Protein AF-A0A960IFX6-F1 (afdb_monomer)

pLDDT: mean 89.07, std 8.57, range [50.78, 97.5]

Secondary structure (DSSP, 8-state):
--HHHHHHHHHHHHHTT-TT--EESGGGHHHHT--HHHHHHHHHHHHHTTSEEE-SSSSEEEE-HHHHHHHHHHHHHHHHHHHHHHHB--HHHHHHHHHHHHHHHHHHHTTTT---HHHHHHHHHHHHHHHHHHHSSS-BHHHHHHHHHHHHHHHTTSTT-HHHHHHHHHHHHHH-

Solvent-accessible surface area (backbone atoms only — not comparable to full-atom values): 9530 Å² total; per-residue (Å²): 134,61,66,47,58,54,49,49,49,51,50,36,60,74,33,70,70,37,56,81,38,75,40,62,57,71,79,41,28,80,79,64,76,43,55,67,69,56,52,48,55,29,48,53,50,32,35,76,70,50,28,27,42,76,83,50,93,70,67,35,34,21,43,31,71,62,28,47,54,50,48,51,50,53,52,50,50,52,50,50,53,53,53,47,57,71,40,33,56,50,74,66,54,49,52,51,52,52,65,33,50,48,59,52,50,51,32,53,76,72,54,73,57,73,61,52,77,66,56,45,51,52,41,51,54,31,52,50,53,38,52,55,32,70,73,40,98,72,23,46,24,54,62,40,11,50,31,36,42,53,39,40,66,62,50,65,78,53,82,82,57,77,50,52,62,49,34,50,54,48,16,53,63,37,67,108

Mean predicted aligned error: 10.21 Å

Structure (mmCIF, N/CA/C/O backbone):
data_AF-A0A960IFX6-F1
#
_entry.id   AF-A0A960IFX6-F1
#
loop_
_atom_site.group_PDB
_atom_site.id
_atom_site.type_symbol
_atom_site.label_atom_id
_atom_site.label_alt_id
_atom_site.label_comp_id
_atom_site.label_asym_id
_atom_site.label_entity_id
_atom_site.label_seq_id
_atom_site.pdbx_PDB_ins_code
_atom_site.Cartn_x
_atom_site.Cartn_y
_atom_site.Cartn_z
_atom_site.occupancy
_atom_site.B_iso_or_equiv
_atom_site.auth_seq_id
_atom_site.auth_comp_id
_atom_site.auth_asym_id
_atom_site.auth_atom_id
_atom_site.pdbx_PDB_model_num
ATOM 1 N N . MET A 1 1 ? 18.522 -5.142 -7.311 1.00 60.09 1 MET A N 1
ATOM 2 C CA . MET A 1 1 ? 17.865 -4.387 -8.397 1.00 60.09 1 MET A CA 1
ATOM 3 C C . MET A 1 1 ? 18.094 -5.148 -9.684 1.00 60.09 1 MET A C 1
ATOM 5 O O . MET A 1 1 ? 19.169 -5.719 -9.832 1.00 60.09 1 MET A O 1
ATOM 9 N N . ASP A 1 2 ? 17.079 -5.256 -10.534 1.00 90.31 2 ASP A N 1
ATOM 10 C CA . ASP A 1 2 ? 17.201 -5.945 -11.820 1.00 90.31 2 ASP A CA 1
ATOM 11 C C . ASP A 1 2 ? 17.452 -4.890 -12.896 1.00 90.31 2 ASP A C 1
ATOM 13 O O . ASP A 1 2 ? 16.505 -4.304 -13.422 1.00 90.31 2 ASP A O 1
ATOM 17 N N . LEU A 1 3 ? 18.733 -4.658 -13.205 1.00 94.00 3 LEU A N 1
ATOM 18 C CA . LEU A 1 3 ? 19.203 -3.617 -14.127 1.00 94.00 3 LEU A CA 1
ATOM 19 C C . LEU A 1 3 ? 18.439 -3.603 -15.460 1.00 94.00 3 LEU A C 1
ATOM 21 O O . LEU A 1 3 ? 18.204 -2.543 -16.028 1.00 94.00 3 LEU A O 1
ATOM 25 N N . ARG A 1 4 ? 18.019 -4.774 -15.952 1.00 95.75 4 ARG A N 1
ATOM 26 C CA . ARG A 1 4 ? 17.268 -4.915 -17.210 1.00 95.75 4 ARG A CA 1
ATOM 27 C C . ARG A 1 4 ? 15.907 -4.246 -17.122 1.00 95.75 4 ARG A C 1
ATOM 29 O O . ARG A 1 4 ? 1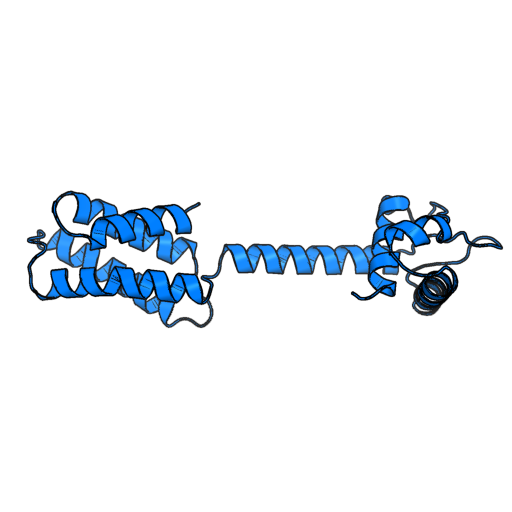5.484 -3.556 -18.042 1.00 95.75 4 ARG A O 1
ATOM 36 N N . MET A 1 5 ? 15.218 -4.477 -16.013 1.00 95.88 5 MET A N 1
ATOM 37 C CA . MET A 1 5 ? 13.884 -3.942 -15.773 1.00 95.88 5 MET A CA 1
ATOM 38 C C . MET A 1 5 ? 13.957 -2.464 -15.416 1.00 95.88 5 MET A C 1
ATOM 40 O O . MET A 1 5 ? 13.128 -1.691 -15.881 1.00 95.88 5 MET A O 1
ATOM 44 N N . ASP A 1 6 ? 14.991 -2.063 -14.679 1.00 94.81 6 ASP A N 1
ATOM 45 C CA . ASP A 1 6 ? 15.249 -0.656 -14.389 1.00 94.81 6 ASP A CA 1
ATOM 46 C C . ASP A 1 6 ? 15.524 0.122 -15.689 1.00 94.81 6 ASP A C 1
ATOM 48 O O . ASP A 1 6 ? 14.939 1.181 -15.909 1.00 94.81 6 ASP A O 1
ATOM 52 N N . LEU A 1 7 ? 16.326 -0.434 -16.604 1.00 95.38 7 LEU A N 1
ATOM 53 C CA . LEU A 1 7 ? 16.560 0.139 -17.932 1.00 95.38 7 LEU A CA 1
ATOM 54 C C . LEU A 1 7 ? 15.273 0.228 -18.766 1.00 95.38 7 LEU A C 1
ATOM 56 O O . LEU A 1 7 ? 15.033 1.259 -19.392 1.00 95.38 7 LEU A O 1
ATOM 60 N N . LEU A 1 8 ? 14.429 -0.810 -18.761 1.00 95.69 8 LEU A N 1
ATOM 61 C CA . LEU A 1 8 ? 13.149 -0.800 -19.478 1.00 95.69 8 LEU A CA 1
ATOM 62 C C . LEU A 1 8 ? 12.209 0.299 -18.956 1.00 95.69 8 LEU A C 1
ATOM 64 O O . LEU A 1 8 ? 11.580 0.996 -19.749 1.00 95.69 8 LEU A O 1
ATOM 68 N N . GLU A 1 9 ? 12.149 0.502 -17.638 1.00 95.38 9 GLU A N 1
ATOM 69 C CA . GLU A 1 9 ? 11.357 1.581 -17.038 1.00 95.38 9 GLU A CA 1
ATOM 70 C C . GLU A 1 9 ? 11.899 2.968 -17.419 1.00 95.38 9 GLU A C 1
ATOM 72 O O . GLU A 1 9 ? 11.119 3.858 -17.761 1.00 95.38 9 GLU A O 1
ATOM 77 N N . ARG A 1 10 ? 13.227 3.152 -17.446 1.00 94.44 10 ARG A N 1
ATOM 78 C CA . ARG A 1 10 ? 13.846 4.408 -17.912 1.00 94.44 10 ARG A CA 1
ATOM 79 C C . ARG A 1 10 ? 13.583 4.671 -19.388 1.00 94.44 10 ARG A C 1
ATOM 81 O O . ARG A 1 10 ? 13.314 5.812 -19.760 1.00 94.44 10 ARG A O 1
ATOM 88 N N . LEU A 1 11 ? 13.640 3.629 -20.214 1.00 94.25 11 LEU A N 1
ATOM 89 C CA . LEU A 1 11 ? 13.319 3.712 -21.633 1.00 94.25 11 LEU A CA 1
ATOM 90 C C . LEU A 1 11 ? 11.855 4.123 -21.836 1.00 94.25 11 LEU A C 1
ATOM 92 O O . LEU A 1 11 ? 11.589 5.040 -22.608 1.00 94.25 11 LEU A O 1
ATOM 96 N N . TYR A 1 12 ? 10.929 3.495 -21.106 1.00 95.94 12 TYR A N 1
ATOM 97 C CA . TYR A 1 12 ? 9.508 3.846 -21.115 1.00 95.94 12 TYR A CA 1
ATOM 98 C C . TYR A 1 12 ? 9.280 5.316 -20.742 1.00 95.94 12 TYR A C 1
ATOM 100 O O . TYR A 1 12 ? 8.573 6.027 -21.457 1.00 95.94 12 TYR A O 1
ATOM 108 N N . ASP A 1 13 ? 9.897 5.785 -19.654 1.00 94.88 13 ASP A N 1
ATOM 109 C CA . ASP A 1 13 ? 9.724 7.159 -19.172 1.00 94.88 13 ASP A CA 1
ATOM 110 C C . ASP A 1 13 ? 10.316 8.184 -20.153 1.00 94.88 13 ASP A C 1
ATOM 112 O O . ASP A 1 13 ? 9.667 9.181 -20.469 1.00 94.88 13 ASP A O 1
ATOM 116 N N . ALA A 1 14 ? 11.509 7.925 -20.697 1.00 94.12 14 ALA A N 1
ATOM 117 C CA . ALA A 1 14 ? 12.140 8.794 -21.691 1.00 94.12 14 ALA A CA 1
ATOM 118 C C . ALA A 1 14 ? 11.360 8.840 -23.015 1.00 94.12 14 ALA A C 1
ATOM 120 O O . ALA A 1 14 ? 11.294 9.887 -23.655 1.00 94.12 14 ALA A O 1
ATOM 121 N N . ALA A 1 15 ? 10.743 7.723 -23.405 1.00 93.38 15 ALA A N 1
ATOM 122 C CA . ALA A 1 15 ? 9.854 7.646 -24.557 1.00 93.38 15 ALA A CA 1
ATOM 123 C C . ALA A 1 15 ? 8.451 8.208 -24.268 1.00 93.38 15 ALA A C 1
ATOM 125 O O . ALA A 1 15 ? 7.671 8.384 -25.196 1.00 93.38 15 ALA A O 1
ATOM 126 N N . SER A 1 16 ? 8.095 8.467 -23.002 1.00 91.75 16 SER A N 1
ATOM 127 C CA . SER A 1 16 ? 6.716 8.772 -22.581 1.00 91.75 16 SER A CA 1
ATOM 128 C C . SER A 1 16 ? 5.693 7.742 -23.091 1.00 91.75 16 SER A C 1
ATOM 130 O O . SER A 1 16 ? 4.570 8.095 -23.447 1.00 91.75 16 SER A O 1
ATOM 132 N N . GLY A 1 17 ? 6.098 6.470 -23.177 1.00 87.19 17 GLY A N 1
ATOM 133 C CA . GLY A 1 17 ? 5.294 5.394 -23.769 1.00 87.19 17 GLY A CA 1
ATOM 134 C C . GLY A 1 17 ? 5.119 5.469 -25.295 1.00 87.19 17 GLY A C 1
ATOM 135 O O . GLY A 1 17 ? 4.380 4.666 -25.861 1.00 87.19 17 GLY A O 1
ATOM 136 N N . ASP A 1 18 ? 5.780 6.394 -25.995 1.00 91.12 18 ASP A N 1
ATOM 137 C CA . ASP A 1 18 ? 5.741 6.463 -27.455 1.00 91.12 18 ASP A CA 1
ATOM 138 C C . ASP A 1 18 ? 6.696 5.436 -28.083 1.00 91.12 18 ASP A C 1
ATOM 140 O O . ASP A 1 18 ? 7.917 5.593 -28.087 1.00 91.12 18 ASP A O 1
ATOM 144 N N . ARG A 1 19 ? 6.130 4.397 -28.703 1.00 90.81 19 ARG A N 1
ATOM 145 C CA . ARG A 1 19 ? 6.885 3.361 -29.431 1.00 90.81 19 ARG A CA 1
ATOM 146 C C . ARG A 1 19 ? 7.658 3.871 -30.652 1.00 90.81 19 ARG A C 1
ATOM 148 O O . ARG A 1 19 ? 8.375 3.103 -31.295 1.00 90.81 19 ARG A O 1
ATOM 155 N N . PHE A 1 20 ? 7.428 5.108 -31.084 1.00 91.12 20 PHE A N 1
ATOM 156 C CA . PHE A 1 20 ? 8.154 5.728 -32.190 1.00 91.12 20 PHE A CA 1
ATOM 157 C C . PHE A 1 20 ? 9.298 6.624 -31.720 1.00 91.12 20 PHE A C 1
ATOM 159 O O . PHE A 1 20 ? 10.150 6.971 -32.541 1.00 91.12 20 PHE A O 1
ATOM 166 N N . ALA A 1 21 ? 9.363 6.940 -30.425 1.00 93.00 21 ALA A N 1
ATOM 167 C CA . ALA A 1 21 ? 10.472 7.681 -29.856 1.00 93.00 21 ALA A CA 1
ATOM 168 C C . ALA A 1 21 ? 11.758 6.846 -29.916 1.00 93.00 21 ALA A C 1
ATOM 170 O O . ALA A 1 21 ? 11.796 5.688 -29.498 1.00 93.00 21 ALA A O 1
ATOM 171 N N . LEU A 1 22 ? 12.822 7.454 -30.441 1.00 92.81 22 LEU A N 1
ATOM 172 C CA . LEU A 1 22 ? 14.166 6.892 -30.409 1.00 92.81 22 LEU A CA 1
ATOM 173 C C . LEU A 1 22 ? 14.903 7.477 -29.210 1.00 92.81 22 LEU A C 1
ATOM 175 O O . LEU A 1 22 ? 15.067 8.693 -29.108 1.00 92.81 22 LEU A O 1
ATOM 179 N N . VAL A 1 23 ? 15.371 6.608 -28.325 1.00 93.19 23 VAL A N 1
ATOM 180 C CA . VAL A 1 23 ? 16.005 6.987 -27.065 1.00 93.19 23 VAL A CA 1
ATOM 181 C C . VAL A 1 23 ? 17.423 6.435 -27.033 1.00 93.19 23 VAL A C 1
ATOM 183 O O . VAL A 1 23 ? 17.636 5.252 -27.296 1.00 93.19 23 VAL A O 1
ATOM 186 N N . ASN A 1 24 ? 18.390 7.288 -26.690 1.00 92.31 24 ASN A N 1
ATOM 187 C CA . ASN A 1 24 ? 19.766 6.856 -26.469 1.00 92.31 24 ASN A CA 1
ATOM 188 C C . ASN A 1 24 ? 19.865 6.145 -25.113 1.00 92.31 24 ASN A C 1
ATOM 190 O O . ASN A 1 24 ? 19.604 6.779 -24.095 1.00 92.31 24 ASN A O 1
ATOM 194 N N . TRP A 1 25 ? 20.246 4.868 -25.059 1.00 81.88 25 TRP A N 1
ATOM 195 C CA . TRP A 1 25 ? 20.362 4.157 -23.777 1.00 81.88 25 TRP A CA 1
ATOM 196 C C . TRP A 1 25 ? 21.621 4.519 -22.984 1.00 81.88 25 TRP A C 1
ATOM 198 O O . TRP A 1 25 ? 21.609 4.399 -21.760 1.00 81.88 25 TRP A O 1
ATOM 208 N N . GLN A 1 26 ? 22.682 5.008 -23.635 1.00 84.31 26 GLN A N 1
ATOM 209 C CA . GLN A 1 26 ? 23.933 5.391 -22.957 1.00 84.31 26 GLN A CA 1
ATOM 210 C C . GLN A 1 26 ? 23.720 6.544 -21.972 1.00 84.31 26 GLN A C 1
ATOM 212 O O . GLN A 1 26 ? 24.410 6.651 -20.964 1.00 84.31 26 GLN A O 1
ATOM 217 N N . GLN A 1 27 ? 22.693 7.372 -22.191 1.00 87.00 27 GLN A N 1
ATOM 218 C CA . GLN A 1 27 ? 22.333 8.442 -21.254 1.00 87.00 27 GLN A CA 1
ATOM 219 C C . GLN A 1 27 ? 21.851 7.916 -19.884 1.00 87.00 27 GLN A C 1
ATOM 221 O O . GLN A 1 27 ? 21.644 8.696 -18.953 1.00 87.00 27 GLN A O 1
ATOM 226 N N . PHE A 1 28 ? 21.618 6.605 -19.751 1.00 87.44 28 PHE A N 1
ATOM 227 C CA . PHE A 1 28 ? 21.163 5.982 -18.512 1.00 87.44 28 PHE A CA 1
ATOM 228 C C . PHE A 1 28 ? 22.294 5.402 -17.655 1.00 87.44 28 PHE A C 1
ATOM 230 O O . PHE A 1 28 ? 22.011 5.011 -16.527 1.00 87.44 28 PHE A O 1
ATOM 237 N N . GLU A 1 29 ? 23.547 5.388 -18.120 1.00 85.94 29 GLU A N 1
ATOM 238 C CA . GLU A 1 29 ? 24.699 4.839 -17.377 1.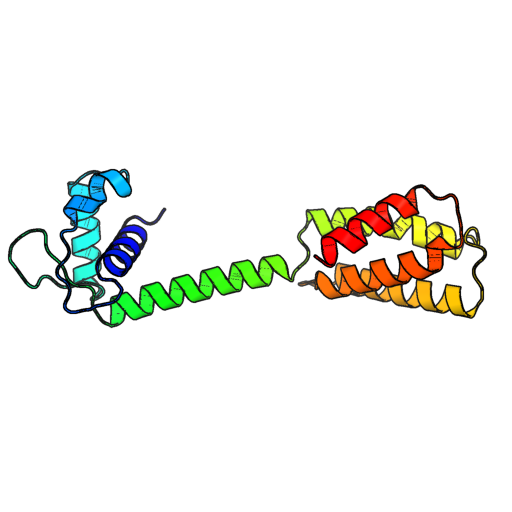00 85.94 29 GLU A CA 1
ATOM 239 C C . GLU A 1 29 ? 24.849 5.475 -15.984 1.00 85.94 29 GLU A C 1
ATOM 241 O O . GLU A 1 29 ? 24.814 4.781 -14.965 1.00 85.94 29 GLU A O 1
ATOM 246 N N . GLU A 1 30 ? 24.898 6.810 -15.926 1.00 81.00 30 GLU A N 1
ATOM 247 C CA . GLU A 1 30 ? 25.010 7.559 -14.666 1.00 81.00 30 GLU A CA 1
ATOM 248 C C . GLU A 1 30 ? 23.784 7.360 -13.761 1.00 81.00 30 GLU A C 1
ATOM 250 O O . GLU A 1 30 ? 23.908 7.246 -12.543 1.00 81.00 30 GLU A O 1
ATOM 255 N N . ASN A 1 31 ? 22.591 7.263 -14.356 1.00 83.50 31 ASN A N 1
ATOM 256 C CA . ASN A 1 31 ? 21.324 7.146 -13.630 1.00 83.50 31 ASN A CA 1
ATOM 257 C C . ASN A 1 31 ? 21.055 5.738 -13.082 1.00 83.50 31 ASN A C 1
ATOM 259 O O . ASN A 1 31 ? 20.279 5.584 -12.137 1.00 83.50 31 ASN A O 1
ATOM 263 N N . LEU A 1 32 ? 21.647 4.715 -13.696 1.00 90.00 32 LEU A N 1
ATOM 264 C CA . LEU A 1 32 ? 21.520 3.319 -13.286 1.00 90.00 32 LEU A CA 1
ATOM 265 C C . LEU A 1 32 ? 22.673 2.877 -12.376 1.00 90.00 32 LEU A C 1
ATOM 267 O O . LEU A 1 32 ? 22.598 1.792 -11.804 1.00 90.00 32 LEU A O 1
ATOM 271 N N . GLY A 1 33 ? 23.715 3.704 -12.220 1.00 91.19 33 GLY A N 1
ATOM 272 C CA . GLY A 1 33 ? 24.903 3.356 -11.438 1.00 91.19 33 GLY A CA 1
ATOM 273 C C . GLY A 1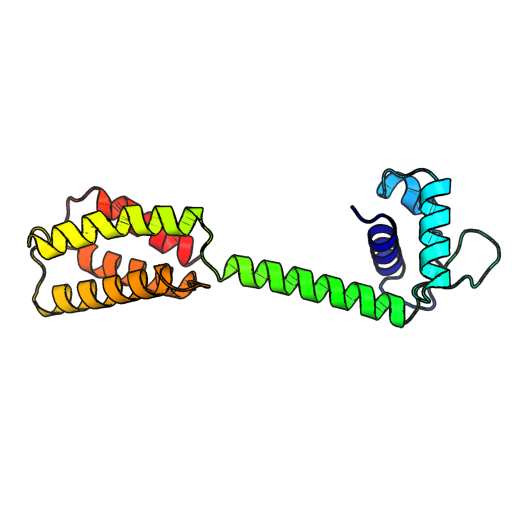 33 ? 25.619 2.120 -11.988 1.00 91.19 33 GLY A C 1
ATOM 274 O O . GLY A 1 33 ? 26.190 1.353 -11.214 1.00 91.19 33 GLY A O 1
ATOM 275 N N . ALA A 1 34 ? 25.541 1.909 -13.303 1.00 90.50 34 ALA A N 1
ATOM 276 C CA . ALA A 1 34 ? 26.042 0.732 -14.002 1.00 90.50 34 ALA A CA 1
ATOM 277 C C . ALA A 1 34 ? 27.033 1.146 -15.095 1.00 90.50 34 ALA A C 1
ATOM 279 O O . ALA A 1 34 ? 26.951 2.245 -15.645 1.00 90.50 34 ALA A O 1
ATOM 280 N N . SER A 1 35 ? 27.976 0.266 -15.419 1.00 91.56 35 SER A N 1
ATOM 281 C CA . SER A 1 35 ? 28.924 0.503 -16.509 1.00 91.56 35 SER A CA 1
ATOM 282 C C . SER A 1 35 ? 28.244 0.433 -17.881 1.00 91.56 35 SER A C 1
ATOM 284 O O . SER A 1 35 ? 27.255 -0.279 -18.055 1.00 91.56 35 SER A O 1
ATOM 286 N N . ALA A 1 36 ? 28.822 1.103 -18.883 1.00 89.25 36 ALA A N 1
ATOM 287 C CA . ALA A 1 36 ? 28.348 1.059 -20.271 1.00 89.25 36 ALA A CA 1
ATOM 288 C C . ALA A 1 36 ? 28.110 -0.374 -20.781 1.00 89.25 36 ALA A C 1
ATOM 290 O O . ALA A 1 36 ? 27.082 -0.656 -21.386 1.00 89.25 36 ALA A O 1
ATOM 291 N N . VAL A 1 37 ? 29.021 -1.299 -20.458 1.00 91.75 37 VAL A N 1
ATOM 292 C CA . VAL A 1 37 ? 28.935 -2.716 -20.850 1.00 91.75 37 VAL A CA 1
ATOM 293 C C . VAL A 1 37 ? 27.747 -3.423 -20.186 1.00 91.75 37 VAL A C 1
ATOM 295 O O . VAL A 1 37 ? 27.087 -4.256 -20.802 1.00 91.75 37 VAL A O 1
ATOM 298 N N . GLU A 1 38 ? 27.443 -3.113 -18.925 1.00 93.94 38 GLU A N 1
ATOM 299 C CA . GLU A 1 38 ? 26.287 -3.694 -18.230 1.00 93.94 38 GLU A CA 1
ATOM 300 C C . GLU A 1 38 ? 24.964 -3.171 -18.793 1.00 93.94 38 GLU A C 1
ATOM 302 O O . GLU A 1 38 ? 24.018 -3.949 -18.946 1.00 93.94 38 GLU A O 1
ATOM 307 N N . VAL A 1 39 ? 24.899 -1.878 -19.128 1.00 93.00 39 VAL A N 1
ATOM 308 C CA . VAL A 1 39 ? 23.719 -1.276 -19.763 1.00 93.00 39 VAL A CA 1
ATOM 309 C C . VAL A 1 39 ? 23.536 -1.813 -21.184 1.00 93.00 39 VAL A C 1
ATOM 311 O O . VAL A 1 39 ? 22.413 -2.149 -21.554 1.00 93.00 39 VAL A O 1
ATOM 314 N N . GLU A 1 40 ? 24.619 -1.989 -21.944 1.00 91.81 40 GLU A N 1
ATOM 315 C CA . GLU A 1 40 ? 24.602 -2.614 -23.273 1.00 91.81 40 GLU A CA 1
ATOM 316 C C . GLU A 1 40 ? 24.036 -4.038 -23.207 1.00 91.81 40 GLU A C 1
ATOM 318 O O . GLU A 1 40 ? 23.054 -4.348 -23.879 1.00 91.81 40 GLU A O 1
ATOM 323 N N . HIS A 1 41 ? 24.561 -4.884 -22.313 1.00 94.81 41 HIS A N 1
ATOM 324 C CA . HIS A 1 41 ? 24.041 -6.240 -22.113 1.00 94.81 41 HIS A CA 1
ATOM 325 C C . HIS A 1 41 ? 22.573 -6.260 -21.664 1.00 94.81 41 HIS A C 1
ATOM 327 O O . HIS A 1 41 ? 21.814 -7.162 -22.033 1.00 94.81 41 HIS A O 1
ATOM 333 N N . ALA A 1 42 ? 22.159 -5.300 -20.833 1.00 95.12 42 ALA A N 1
ATOM 334 C CA . ALA A 1 42 ? 20.766 -5.164 -20.432 1.00 95.12 42 ALA A CA 1
ATOM 335 C C . ALA A 1 42 ? 19.881 -4.789 -21.627 1.00 95.12 42 ALA A C 1
ATOM 337 O O . ALA A 1 42 ? 18.798 -5.356 -21.782 1.00 95.12 42 ALA A O 1
ATOM 338 N N . ALA A 1 43 ? 20.346 -3.893 -22.494 1.00 93.12 43 ALA A N 1
ATOM 339 C CA . ALA A 1 43 ? 19.610 -3.469 -23.671 1.00 93.12 43 ALA A CA 1
ATOM 340 C C . ALA A 1 43 ? 19.501 -4.583 -24.723 1.00 93.12 43 ALA A C 1
ATOM 342 O O . ALA A 1 43 ? 18.404 -4.844 -25.220 1.00 93.12 43 ALA A O 1
ATOM 343 N N . ASP A 1 44 ? 20.586 -5.316 -24.976 1.00 94.06 44 ASP A N 1
ATOM 344 C CA . ASP A 1 44 ? 20.580 -6.509 -25.828 1.00 94.06 44 ASP A CA 1
ATOM 345 C C . ASP A 1 44 ? 19.566 -7.541 -25.336 1.00 94.06 44 ASP A C 1
ATOM 347 O O . ASP A 1 44 ? 18.812 -8.120 -26.121 1.00 94.06 44 ASP A O 1
ATOM 351 N N . TRP A 1 45 ? 19.499 -7.751 -24.020 1.00 96.38 45 TRP A N 1
ATOM 352 C CA . TRP A 1 45 ? 18.513 -8.645 -23.425 1.00 96.38 45 TRP A CA 1
ATOM 353 C C . TRP A 1 45 ? 17.077 -8.162 -23.675 1.00 96.38 45 TRP A C 1
ATOM 355 O O . TRP A 1 45 ? 16.216 -8.975 -24.016 1.00 96.38 45 TRP A O 1
ATOM 365 N N . LEU A 1 46 ? 16.806 -6.858 -23.541 1.00 96.12 46 LEU A N 1
ATOM 366 C CA . LEU A 1 46 ? 15.482 -6.283 -23.814 1.00 96.12 46 LEU A CA 1
ATOM 367 C C . LEU A 1 46 ? 15.080 -6.460 -25.280 1.00 96.12 46 LEU A C 1
ATOM 369 O O . LEU A 1 46 ? 13.925 -6.791 -25.553 1.00 96.12 46 LEU A O 1
ATOM 373 N N . ILE A 1 47 ? 16.029 -6.312 -26.205 1.00 94.81 47 ILE A N 1
ATOM 374 C CA . ILE A 1 47 ? 15.809 -6.536 -27.638 1.00 94.81 47 ILE A CA 1
ATOM 375 C C . ILE A 1 47 ? 15.513 -8.009 -27.916 1.00 94.81 47 ILE A C 1
ATOM 377 O O . ILE A 1 47 ? 14.522 -8.333 -28.566 1.00 94.81 47 ILE A O 1
ATOM 381 N N . GLN A 1 48 ? 16.317 -8.924 -27.370 1.00 96.50 48 GLN A N 1
ATOM 382 C CA . GLN A 1 48 ? 16.112 -10.367 -27.539 1.00 96.50 48 GLN A CA 1
ATOM 383 C C . GLN A 1 48 ? 14.773 -10.850 -26.967 1.00 96.50 48 GLN A C 1
ATOM 385 O O . GLN A 1 48 ? 14.207 -11.823 -27.463 1.00 96.50 48 GLN A O 1
ATOM 390 N N . ARG A 1 49 ? 14.263 -10.191 -25.920 1.00 97.00 49 ARG A N 1
ATOM 391 C CA . ARG A 1 49 ? 12.947 -10.478 -25.329 1.00 97.00 49 ARG A CA 1
ATOM 392 C C . ARG A 1 49 ? 11.783 -9.763 -26.010 1.00 97.00 49 ARG A C 1
ATOM 394 O O . ARG A 1 49 ? 10.649 -10.024 -25.630 1.00 97.00 49 ARG A O 1
ATOM 401 N N . GLY A 1 50 ? 12.047 -8.916 -27.003 1.00 97.00 50 GLY A N 1
ATOM 402 C CA . GLY A 1 50 ? 11.021 -8.176 -27.735 1.00 97.00 50 GLY A CA 1
ATOM 403 C C . GLY A 1 50 ? 10.459 -6.964 -26.990 1.00 97.00 50 GLY A C 1
ATOM 404 O O . GLY A 1 50 ? 9.471 -6.401 -27.444 1.00 97.00 50 GLY A O 1
ATOM 405 N N . TYR A 1 51 ? 11.061 -6.536 -25.876 1.00 97.44 51 TYR A N 1
ATOM 406 C CA . TYR A 1 51 ? 10.615 -5.362 -25.108 1.00 97.44 51 TYR A CA 1
ATOM 407 C C . TYR A 1 51 ? 11.152 -4.034 -25.659 1.00 97.44 51 TYR A C 1
ATOM 409 O O . TYR A 1 51 ? 10.573 -2.973 -25.429 1.00 97.44 51 TYR A O 1
ATOM 417 N N . ALA A 1 52 ? 12.255 -4.090 -26.399 1.00 96.38 52 ALA A N 1
ATOM 418 C CA . ALA A 1 52 ? 12.818 -2.963 -27.129 1.00 96.38 52 ALA A CA 1
ATOM 419 C C . ALA A 1 52 ? 13.213 -3.401 -28.544 1.00 96.38 52 ALA A C 1
ATOM 421 O O . ALA A 1 52 ? 13.285 -4.592 -28.842 1.00 96.38 52 ALA A O 1
ATOM 422 N N . GLU A 1 53 ? 13.487 -2.443 -29.422 1.00 95.12 53 GLU A N 1
ATOM 423 C CA . GLU A 1 53 ? 13.962 -2.723 -30.775 1.00 95.12 53 GLU A CA 1
ATOM 424 C C . GLU A 1 53 ? 15.030 -1.724 -31.242 1.00 95.12 53 GLU A C 1
ATOM 426 O O . GLU A 1 53 ? 14.988 -0.527 -30.939 1.00 95.12 53 GLU A O 1
ATOM 431 N N . ALA A 1 54 ? 15.985 -2.233 -32.022 1.00 91.50 54 ALA A N 1
ATOM 432 C CA . ALA A 1 54 ? 17.012 -1.444 -32.689 1.00 91.50 54 ALA A CA 1
ATOM 433 C C . ALA A 1 54 ? 16.507 -0.948 -34.044 1.00 91.50 54 ALA A C 1
ATOM 435 O O . ALA A 1 54 ? 16.468 -1.693 -35.021 1.00 91.50 54 ALA A O 1
ATOM 436 N N . ARG A 1 55 ? 16.116 0.329 -34.107 1.00 85.19 55 ARG A N 1
ATOM 437 C CA . ARG A 1 55 ? 15.648 0.958 -35.355 1.00 85.19 55 ARG A CA 1
ATOM 438 C C . ARG A 1 55 ? 16.747 1.646 -36.154 1.00 85.19 55 ARG A C 1
ATOM 440 O O . ARG A 1 55 ? 16.561 1.910 -37.339 1.00 85.19 55 ARG A O 1
ATOM 447 N N . VAL A 1 56 ? 17.875 1.950 -35.521 1.00 87.00 56 VAL A N 1
ATOM 448 C CA . VAL A 1 56 ? 19.031 2.585 -36.160 1.00 87.00 56 VAL A CA 1
ATOM 449 C C . VAL A 1 56 ? 20.319 1.938 -35.663 1.00 87.00 56 VAL A C 1
ATOM 451 O O . VAL A 1 56 ? 20.339 1.300 -34.613 1.00 87.00 56 VAL A O 1
ATOM 454 N N . LEU A 1 57 ? 21.403 2.103 -36.421 1.00 82.44 57 LEU A N 1
ATOM 455 C CA . LEU A 1 57 ? 22.732 1.692 -35.976 1.00 82.44 57 LEU A CA 1
ATOM 456 C C . LEU A 1 57 ? 23.217 2.638 -34.873 1.00 82.44 57 LEU A C 1
ATOM 458 O O . LEU A 1 57 ? 23.186 3.857 -35.046 1.00 82.44 57 LEU A O 1
ATOM 462 N N . GLY A 1 58 ? 23.693 2.071 -33.769 1.00 81.00 58 GLY A N 1
ATOM 463 C CA . GLY A 1 58 ? 24.171 2.820 -32.609 1.00 81.00 58 GLY A CA 1
ATOM 464 C C . GLY A 1 58 ? 23.284 2.629 -31.376 1.00 81.00 58 GLY A C 1
ATOM 465 O O . GLY A 1 58 ? 22.430 1.743 -31.360 1.00 81.00 58 GLY A O 1
ATOM 466 N N . PRO A 1 59 ? 23.477 3.442 -30.327 1.00 85.19 59 PRO A N 1
ATOM 467 C CA . PRO A 1 59 ? 22.907 3.192 -29.008 1.00 85.19 59 PRO A CA 1
ATOM 468 C C . PRO A 1 59 ? 21.450 3.667 -28.869 1.00 85.19 59 PRO A C 1
ATOM 470 O O . PRO A 1 59 ? 21.032 4.125 -27.812 1.00 85.19 59 PRO A O 1
ATOM 473 N N . MET A 1 60 ? 20.669 3.628 -29.946 1.00 90.50 60 MET A N 1
ATOM 474 C CA . MET A 1 60 ? 19.327 4.208 -29.987 1.00 90.50 60 MET A CA 1
ATOM 475 C C . MET A 1 60 ? 18.285 3.105 -30.148 1.00 90.50 60 MET A C 1
ATOM 477 O O . MET A 1 60 ? 18.276 2.398 -31.159 1.00 90.50 60 MET A O 1
ATOM 481 N N . PHE A 1 61 ? 17.370 3.012 -29.189 1.00 89.19 61 PHE A N 1
ATOM 482 C CA . PHE A 1 61 ? 16.292 2.027 -29.188 1.00 89.19 61 PHE A CA 1
ATOM 483 C C . PHE A 1 61 ? 14.931 2.697 -29.052 1.00 89.19 61 PHE A C 1
ATOM 485 O O . PHE A 1 61 ? 14.813 3.794 -28.504 1.00 89.19 61 PHE A O 1
ATOM 492 N N . SER A 1 62 ? 13.902 2.023 -29.551 1.00 94.06 62 SER A N 1
ATOM 493 C CA . SER A 1 62 ? 12.514 2.334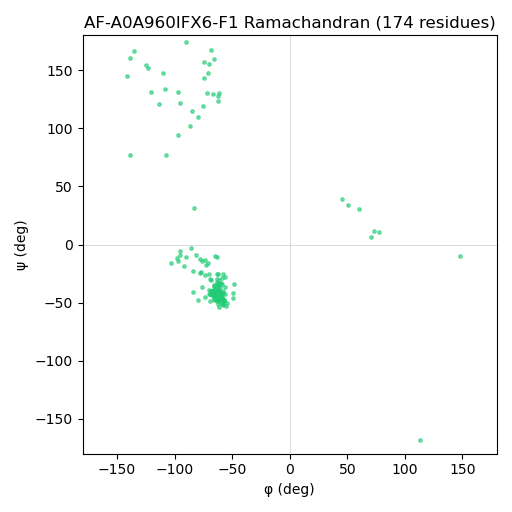 -29.219 1.00 94.06 62 SER A CA 1
ATOM 494 C C . SER A 1 62 ? 11.933 1.223 -28.357 1.00 94.06 62 SER A C 1
ATOM 496 O O . SER A 1 62 ? 12.301 0.054 -28.491 1.00 94.06 62 SER A O 1
ATOM 498 N N . ILE A 1 63 ? 11.021 1.591 -27.462 1.00 96.38 63 ILE A N 1
ATOM 499 C CA . ILE A 1 63 ? 10.236 0.619 -26.704 1.00 96.38 63 ILE A CA 1
ATOM 500 C C . ILE A 1 63 ? 9.166 -0.004 -27.609 1.00 96.38 63 ILE A C 1
ATOM 502 O O . ILE A 1 63 ? 8.605 0.667 -28.479 1.00 96.38 63 ILE A O 1
ATOM 506 N N . THR A 1 64 ? 8.889 -1.292 -27.430 1.00 97.31 64 THR A N 1
ATOM 507 C CA . THR A 1 64 ? 7.814 -1.990 -28.148 1.00 97.31 64 THR A CA 1
ATOM 508 C C . THR A 1 64 ? 6.494 -1.905 -27.381 1.00 97.31 64 THR A C 1
ATOM 510 O O . THR A 1 64 ? 6.447 -1.429 -26.248 1.00 97.31 64 THR A O 1
ATOM 513 N N . VAL A 1 65 ? 5.404 -2.396 -27.983 1.00 96.44 65 VAL A N 1
ATOM 514 C CA . VAL A 1 65 ? 4.123 -2.555 -27.270 1.00 96.44 65 VAL A CA 1
ATOM 515 C C . VAL A 1 65 ? 4.280 -3.528 -26.099 1.00 96.44 65 VAL A C 1
ATOM 517 O O . VAL A 1 65 ? 3.892 -3.195 -24.988 1.00 96.44 65 VAL A O 1
ATOM 520 N N . ASP A 1 66 ? 4.951 -4.662 -26.309 1.00 97.44 66 ASP A N 1
ATOM 521 C CA . ASP A 1 66 ? 5.180 -5.650 -25.247 1.00 97.44 66 ASP A CA 1
ATOM 522 C C . ASP A 1 66 ? 6.024 -5.069 -24.097 1.00 97.44 66 ASP A C 1
ATOM 524 O O . ASP A 1 66 ? 5.792 -5.376 -22.928 1.00 97.44 66 ASP A O 1
ATOM 528 N N . GLY A 1 67 ? 6.992 -4.200 -24.411 1.00 97.19 67 GLY A N 1
ATOM 529 C CA . GLY A 1 67 ? 7.778 -3.484 -23.405 1.00 97.19 67 GLY A CA 1
ATOM 530 C C . GLY A 1 67 ? 6.952 -2.477 -22.603 1.00 97.19 67 GLY A C 1
ATOM 531 O O . GLY A 1 67 ? 7.125 -2.379 -21.388 1.00 97.19 67 GLY A O 1
ATOM 532 N N . ILE A 1 68 ? 6.041 -1.754 -23.263 1.00 97.38 68 ILE A N 1
ATOM 533 C CA . ILE A 1 68 ? 5.082 -0.848 -22.612 1.00 97.38 68 ILE A CA 1
ATOM 534 C C . ILE A 1 68 ? 4.173 -1.637 -21.666 1.00 97.38 68 ILE A C 1
ATOM 536 O O . ILE A 1 68 ? 4.120 -1.324 -20.475 1.00 97.38 68 ILE A O 1
ATOM 540 N N . ASP A 1 69 ? 3.529 -2.689 -22.171 1.00 97.25 69 ASP A N 1
ATOM 541 C CA . ASP A 1 69 ? 2.597 -3.519 -21.406 1.00 97.25 69 ASP A CA 1
ATOM 542 C C . ASP A 1 69 ? 3.275 -4.121 -20.166 1.00 97.25 69 ASP A C 1
ATOM 544 O O . ASP A 1 69 ? 2.700 -4.138 -19.074 1.00 97.25 69 ASP A O 1
ATOM 548 N N . GLU A 1 70 ? 4.529 -4.563 -20.292 1.00 97.38 70 GLU A N 1
ATOM 549 C CA . GLU A 1 70 ? 5.300 -5.109 -19.175 1.00 97.38 70 GLU A CA 1
ATOM 550 C C . GLU A 1 70 ? 5.603 -4.057 -18.094 1.00 97.38 70 GLU A C 1
ATOM 552 O O . GLU A 1 70 ? 5.443 -4.331 -16.898 1.00 97.38 70 GLU A O 1
ATOM 557 N N . VAL A 1 71 ? 5.995 -2.836 -18.477 1.00 96.75 71 VAL A N 1
ATOM 558 C CA . VAL A 1 71 ? 6.217 -1.737 -17.519 1.00 96.75 71 VAL A CA 1
ATOM 559 C C . VAL A 1 71 ? 4.918 -1.365 -16.813 1.00 96.75 71 VAL A C 1
ATOM 561 O O . VAL A 1 71 ? 4.895 -1.215 -15.585 1.00 96.75 71 VAL A O 1
ATOM 564 N N . GLU A 1 72 ? 3.820 -1.243 -17.555 1.00 95.88 72 GLU A N 1
ATOM 565 C CA . GLU A 1 72 ? 2.514 -0.909 -16.992 1.00 95.88 72 GLU A CA 1
ATOM 566 C C . GLU A 1 72 ? 2.003 -1.991 -16.039 1.00 95.88 72 GLU A C 1
ATOM 568 O O . GLU A 1 72 ? 1.536 -1.664 -14.940 1.00 95.88 72 GLU A O 1
ATOM 573 N N . ARG A 1 73 ? 2.156 -3.269 -16.404 1.00 95.31 73 ARG A N 1
ATOM 574 C CA . ARG A 1 73 ? 1.815 -4.420 -15.559 1.00 95.31 73 ARG A CA 1
ATOM 575 C C . ARG A 1 73 ? 2.583 -4.378 -14.242 1.00 95.31 73 ARG A C 1
ATOM 577 O O . ARG A 1 73 ? 1.965 -4.425 -13.178 1.00 95.31 73 ARG A O 1
ATOM 584 N N . ARG A 1 74 ? 3.908 -4.209 -14.284 1.00 93.94 74 ARG A N 1
ATOM 585 C CA . ARG A 1 74 ? 4.748 -4.116 -13.073 1.00 93.94 74 ARG A CA 1
ATOM 586 C C . ARG A 1 74 ? 4.378 -2.914 -12.211 1.00 93.94 74 ARG A C 1
ATOM 588 O O . ARG A 1 74 ? 4.310 -3.028 -10.988 1.00 93.94 74 ARG A O 1
ATOM 595 N N . ARG A 1 75 ? 4.098 -1.758 -12.821 1.00 93.06 75 ARG A N 1
ATOM 596 C CA . ARG A 1 75 ? 3.617 -0.570 -12.095 1.00 93.06 75 ARG A CA 1
ATOM 597 C C . ARG A 1 75 ? 2.252 -0.818 -11.457 1.00 93.06 75 ARG A C 1
ATOM 599 O O . ARG A 1 75 ? 2.020 -0.372 -10.336 1.00 93.06 75 ARG A O 1
ATOM 606 N N . ALA A 1 76 ? 1.346 -1.518 -12.135 1.00 87.69 76 ALA A N 1
ATOM 607 C CA . ALA A 1 76 ? 0.051 -1.902 -11.583 1.00 87.69 76 ALA A CA 1
ATOM 608 C C . ALA A 1 76 ? 0.191 -2.874 -10.403 1.00 87.69 76 ALA A C 1
ATOM 610 O O . ALA A 1 76 ? -0.488 -2.690 -9.399 1.00 87.69 76 ALA A O 1
ATOM 611 N N . GLU A 1 77 ? 1.090 -3.852 -10.484 1.00 87.38 77 GLU A N 1
ATOM 612 C CA . GLU A 1 77 ? 1.391 -4.778 -9.384 1.00 87.38 77 GLU A CA 1
ATOM 613 C C . GLU A 1 77 ? 1.970 -4.049 -8.175 1.00 87.38 77 GLU A C 1
ATOM 615 O O . GLU A 1 77 ? 1.426 -4.174 -7.083 1.00 87.38 77 GLU A O 1
ATOM 620 N N . ARG A 1 78 ? 2.976 -3.186 -8.371 1.00 83.88 78 ARG A N 1
ATOM 621 C CA . ARG A 1 78 ? 3.523 -2.366 -7.279 1.00 83.88 78 ARG A CA 1
ATOM 622 C C . ARG A 1 78 ? 2.465 -1.475 -6.636 1.00 83.88 78 ARG A C 1
ATOM 624 O O . ARG A 1 78 ? 2.429 -1.374 -5.417 1.00 83.88 78 ARG A O 1
ATOM 631 N N . ARG A 1 79 ? 1.594 -0.849 -7.436 1.00 79.38 79 ARG A N 1
ATOM 632 C CA . ARG A 1 79 ? 0.463 -0.064 -6.911 1.00 79.38 79 ARG A CA 1
ATOM 633 C C . ARG A 1 79 ? -0.471 -0.931 -6.073 1.00 79.38 79 ARG A C 1
ATOM 635 O O . ARG A 1 79 ? -0.775 -0.552 -4.954 1.00 79.38 79 ARG A O 1
ATOM 642 N N . ARG A 1 80 ? -0.843 -2.120 -6.556 1.00 75.50 80 ARG A N 1
ATOM 643 C CA . ARG A 1 80 ? -1.673 -3.064 -5.791 1.00 75.50 80 ARG A CA 1
ATOM 644 C C . ARG A 1 80 ? -1.015 -3.494 -4.486 1.00 75.50 80 ARG A C 1
ATOM 646 O O . ARG A 1 80 ? -1.712 -3.594 -3.486 1.00 75.50 80 ARG A O 1
ATOM 653 N N . ASP A 1 81 ? 0.287 -3.750 -4.481 1.00 74.75 81 ASP A N 1
ATOM 654 C CA . ASP A 1 81 ? 1.003 -4.142 -3.265 1.00 74.75 81 ASP A CA 1
ATOM 655 C C . ASP A 1 81 ? 1.055 -2.996 -2.249 1.00 74.75 81 ASP A C 1
ATOM 657 O O . ASP A 1 81 ? 0.832 -3.226 -1.061 1.00 74.75 81 ASP A O 1
ATOM 661 N N . VAL A 1 82 ? 1.271 -1.760 -2.712 1.00 73.50 82 VAL A N 1
ATOM 662 C CA . VAL A 1 82 ? 1.180 -0.551 -1.877 1.00 73.50 82 VAL A CA 1
ATOM 663 C C . VAL A 1 82 ? -0.239 -0.378 -1.326 1.00 73.50 82 VAL A C 1
ATOM 665 O O . VAL A 1 82 ? -0.401 -0.170 -0.125 1.00 73.50 82 VAL A O 1
ATOM 668 N N . ASP A 1 83 ? -1.266 -0.544 -2.160 1.00 76.62 83 ASP A N 1
ATOM 669 C CA . ASP A 1 83 ? -2.669 -0.450 -1.744 1.00 76.62 83 ASP A CA 1
ATOM 670 C C . ASP A 1 83 ? -3.028 -1.543 -0.724 1.00 76.62 83 ASP A C 1
ATOM 672 O O . ASP A 1 83 ? -3.715 -1.293 0.264 1.00 76.62 83 ASP A O 1
ATOM 676 N N . LEU A 1 84 ? -2.541 -2.772 -0.917 1.00 70.88 84 LEU A N 1
ATOM 677 C CA . LEU A 1 84 ? -2.750 -3.869 0.026 1.00 70.88 84 LEU A CA 1
ATOM 678 C C . LEU A 1 84 ? -2.023 -3.626 1.349 1.00 70.88 84 LEU A C 1
ATOM 680 O O . LEU A 1 84 ? -2.608 -3.881 2.402 1.00 70.88 84 LEU A O 1
ATOM 684 N N . ALA A 1 85 ? -0.789 -3.122 1.312 1.00 67.88 85 ALA A N 1
ATOM 685 C CA . ALA A 1 85 ? -0.042 -2.749 2.510 1.00 67.88 85 ALA A CA 1
ATOM 686 C C . ALA A 1 85 ? -0.732 -1.614 3.283 1.00 67.88 85 ALA A C 1
ATOM 688 O O . ALA A 1 85 ? -0.731 -1.631 4.509 1.00 67.88 85 ALA A O 1
ATOM 689 N N . ALA A 1 86 ? -1.387 -0.678 2.591 1.00 75.31 86 ALA A N 1
ATOM 690 C CA . ALA A 1 86 ? -2.172 0.381 3.225 1.00 75.31 86 ALA A CA 1
ATOM 691 C C . ALA A 1 86 ? -3.463 -0.136 3.891 1.00 75.31 86 ALA A C 1
ATOM 693 O O . ALA A 1 86 ? -3.975 0.477 4.826 1.00 75.31 86 ALA A O 1
ATOM 694 N N . VAL A 1 87 ? -4.012 -1.264 3.429 1.00 85.56 87 VAL A N 1
ATOM 695 C CA . VAL A 1 87 ? -5.317 -1.778 3.884 1.00 85.56 87 VAL A CA 1
ATOM 696 C C . VAL A 1 87 ? -5.187 -2.952 4.860 1.00 85.56 87 VAL A C 1
ATOM 698 O O . VAL A 1 87 ? -6.155 -3.275 5.552 1.00 85.56 87 VAL A O 1
ATOM 701 N N . VAL A 1 88 ? -4.025 -3.597 4.961 1.00 90.81 88 VAL A N 1
ATOM 702 C CA . VAL A 1 88 ? -3.790 -4.750 5.845 1.00 90.81 88 VAL A CA 1
ATOM 703 C C . VAL A 1 88 ? -2.903 -4.351 7.021 1.00 90.81 88 VAL A C 1
ATOM 705 O O . VAL A 1 88 ? -1.867 -3.734 6.817 1.00 90.81 88 VAL A O 1
ATOM 708 N N . LEU A 1 89 ? -3.274 -4.742 8.246 1.00 90.88 89 LEU A N 1
ATOM 709 C CA . LEU A 1 89 ? -2.422 -4.487 9.416 1.00 90.88 89 LEU A CA 1
ATOM 710 C C . LEU A 1 89 ? -1.066 -5.182 9.277 1.00 90.88 89 LEU A C 1
ATOM 712 O O . LEU A 1 89 ? -1.000 -6.401 9.044 1.00 90.88 89 LEU A O 1
ATOM 716 N N . THR A 1 90 ? 0.001 -4.422 9.509 1.00 90.81 90 THR A N 1
ATOM 717 C CA . THR A 1 90 ? 1.360 -4.955 9.619 1.00 90.81 90 THR A CA 1
ATOM 718 C C . THR A 1 90 ? 1.513 -5.805 10.883 1.00 90.81 90 THR A C 1
ATOM 720 O O . THR A 1 90 ? 0.653 -5.824 11.765 1.00 90.81 90 THR A O 1
ATOM 723 N N . HIS A 1 91 ? 2.607 -6.563 10.980 1.00 89.69 91 HIS A N 1
ATOM 724 C CA . HIS A 1 91 ? 2.865 -7.378 12.168 1.00 89.69 91 HIS A CA 1
ATOM 725 C C . HIS A 1 91 ? 3.021 -6.524 13.435 1.00 89.69 91 HIS A C 1
ATOM 727 O O . HIS A 1 91 ? 2.467 -6.880 14.475 1.00 89.69 91 HIS A O 1
ATOM 733 N N . ASP A 1 92 ? 3.721 -5.395 13.337 1.00 89.50 92 ASP A N 1
ATOM 734 C CA . ASP A 1 92 ? 3.939 -4.497 14.472 1.00 89.50 92 ASP A CA 1
ATOM 735 C C . ASP A 1 92 ? 2.633 -3.821 14.897 1.00 89.50 92 ASP A C 1
ATOM 737 O O . ASP A 1 92 ? 2.285 -3.856 16.074 1.00 89.50 92 ASP A O 1
ATOM 741 N N . GLU A 1 93 ? 1.821 -3.363 13.943 1.00 92.81 93 GLU A N 1
ATOM 742 C CA . GLU A 1 93 ? 0.498 -2.799 14.237 1.00 92.81 93 GLU A CA 1
ATOM 743 C C . GLU A 1 93 ? -0.430 -3.816 14.900 1.00 92.81 93 GLU A C 1
ATOM 745 O O . GLU A 1 93 ? -1.163 -3.473 15.823 1.00 92.81 93 GLU A O 1
ATOM 750 N N . ARG A 1 94 ? -0.395 -5.091 14.486 1.00 93.69 94 ARG A N 1
ATOM 751 C CA . ARG A 1 94 ? -1.156 -6.139 15.185 1.00 93.69 94 ARG A CA 1
ATOM 752 C C . ARG A 1 94 ? -0.729 -6.263 16.643 1.00 93.69 94 ARG A C 1
ATOM 754 O O . ARG A 1 94 ? -1.593 -6.404 17.504 1.00 93.69 94 ARG A O 1
ATOM 761 N N . ARG A 1 95 ? 0.579 -6.230 16.918 1.00 94.06 95 ARG A N 1
ATOM 762 C CA . ARG A 1 95 ? 1.112 -6.322 18.286 1.00 94.06 95 ARG A CA 1
ATOM 763 C C . ARG A 1 95 ? 0.708 -5.113 19.120 1.00 94.06 95 ARG A C 1
ATOM 765 O O . ARG A 1 95 ? 0.343 -5.285 20.279 1.00 94.06 95 ARG A O 1
ATOM 772 N N . GLU A 1 96 ? 0.749 -3.919 18.541 1.00 93.56 96 GLU A N 1
ATOM 773 C CA . GLU A 1 96 ? 0.315 -2.686 19.201 1.00 93.56 96 GLU A CA 1
ATOM 774 C C . GLU A 1 96 ? -1.184 -2.711 19.510 1.00 93.56 96 GLU A C 1
ATOM 776 O O . GLU A 1 96 ? -1.577 -2.460 20.648 1.00 93.56 96 GLU A O 1
ATOM 781 N N . VAL A 1 97 ? -2.017 -3.096 18.536 1.00 94.94 97 VAL A N 1
ATOM 782 C CA . VAL A 1 97 ? -3.463 -3.264 18.737 1.00 94.94 97 VAL A CA 1
ATOM 783 C C . VAL A 1 97 ? -3.735 -4.276 19.844 1.00 94.94 97 VAL A C 1
ATOM 785 O O . VAL A 1 97 ? -4.520 -3.986 20.741 1.00 94.94 97 VAL A O 1
ATOM 788 N N . GLU A 1 98 ? -3.071 -5.433 19.837 1.00 94.88 98 GLU A N 1
ATOM 789 C CA . GLU A 1 98 ? -3.253 -6.448 20.879 1.00 94.88 98 GLU A CA 1
ATOM 790 C C . GLU A 1 98 ? -2.853 -5.934 22.272 1.00 94.88 98 GLU A C 1
ATOM 792 O O . GLU A 1 98 ? -3.570 -6.163 23.250 1.00 94.88 98 GLU A O 1
ATOM 797 N N . ALA A 1 99 ? -1.737 -5.206 22.363 1.00 91.81 99 ALA A N 1
ATOM 798 C CA . ALA A 1 99 ? -1.263 -4.615 23.610 1.00 91.81 99 ALA A CA 1
ATOM 799 C C . ALA A 1 99 ? -2.237 -3.569 24.173 1.00 91.81 99 ALA A C 1
ATOM 801 O O . ALA A 1 99 ? -2.343 -3.434 25.390 1.00 91.81 99 ALA A O 1
ATOM 802 N N . VAL A 1 100 ? -2.957 -2.854 23.306 1.00 90.56 100 VAL A N 1
ATOM 803 C CA . VAL A 1 100 ? -3.921 -1.822 23.707 1.00 90.56 100 VAL A CA 1
ATOM 804 C C . VAL A 1 100 ? -5.296 -2.399 24.045 1.00 90.56 100 VAL A C 1
ATOM 806 O O . VAL A 1 100 ? -5.895 -1.968 25.027 1.00 90.56 100 VAL A O 1
ATOM 809 N N . ILE A 1 101 ? -5.811 -3.375 23.290 1.00 92.50 101 ILE A N 1
ATOM 810 C CA . ILE A 1 101 ? -7.157 -3.918 23.555 1.00 92.50 101 ILE A CA 1
ATOM 811 C C . ILE A 1 101 ? -7.208 -4.818 24.791 1.00 92.50 101 ILE A C 1
ATOM 813 O O . ILE A 1 101 ? -8.268 -4.942 25.398 1.00 92.50 101 ILE A O 1
ATOM 817 N N . ARG A 1 102 ? -6.090 -5.449 25.177 1.00 92.12 102 ARG A N 1
ATOM 818 C CA . ARG A 1 102 ? -6.068 -6.382 26.312 1.00 92.12 102 ARG A CA 1
ATOM 819 C C . ARG A 1 102 ? -6.427 -5.698 27.643 1.00 92.12 102 ARG A C 1
ATOM 821 O O . ARG A 1 102 ? -7.373 -6.164 28.269 1.00 92.12 102 ARG A O 1
ATOM 828 N N . PRO A 1 103 ? -5.803 -4.572 28.041 1.00 90.06 103 PRO A N 1
ATOM 829 C CA . PRO A 1 103 ? -6.214 -3.838 29.241 1.00 90.06 103 PRO A CA 1
ATOM 830 C C . PRO A 1 103 ? -7.667 -3.350 29.205 1.00 90.06 103 PRO A C 1
ATOM 832 O O . PRO A 1 103 ? -8.325 -3.274 30.237 1.00 90.06 103 PRO A O 1
ATOM 835 N N . VAL A 1 104 ? -8.181 -3.009 28.018 1.00 89.44 104 VAL A N 1
ATOM 836 C CA . VAL A 1 104 ? -9.574 -2.562 27.846 1.00 89.44 104 VAL A CA 1
ATOM 837 C C . VAL A 1 104 ? -10.534 -3.713 28.115 1.00 89.44 104 VAL A C 1
ATOM 839 O O . VAL A 1 104 ? -11.527 -3.534 28.812 1.00 89.44 104 VAL A O 1
ATOM 842 N N . GLN A 1 105 ? -10.219 -4.897 27.592 1.00 92.12 105 GLN A N 1
ATOM 843 C CA . GLN A 1 105 ? -10.991 -6.101 27.850 1.00 92.12 105 GLN A CA 1
ATOM 844 C C . GLN A 1 105 ? -10.937 -6.499 29.329 1.00 92.12 105 GLN A C 1
ATOM 846 O O . GLN A 1 105 ? -11.974 -6.797 29.906 1.00 92.12 105 GLN A O 1
ATOM 851 N N . GLU A 1 106 ? -9.761 -6.440 29.958 1.00 91.25 106 GLU A N 1
ATOM 852 C CA . GLU A 1 106 ? -9.605 -6.716 31.392 1.00 91.25 106 GLU A CA 1
ATOM 853 C C . GLU A 1 106 ? -10.453 -5.765 32.250 1.00 91.25 106 GLU A C 1
ATOM 855 O O . GLU A 1 106 ? -11.164 -6.225 33.140 1.00 91.25 106 GLU A O 1
ATOM 860 N N . ALA A 1 107 ? -10.446 -4.464 31.942 1.00 88.81 107 ALA A N 1
ATOM 861 C CA . ALA A 1 107 ? -11.249 -3.466 32.651 1.00 88.81 107 ALA A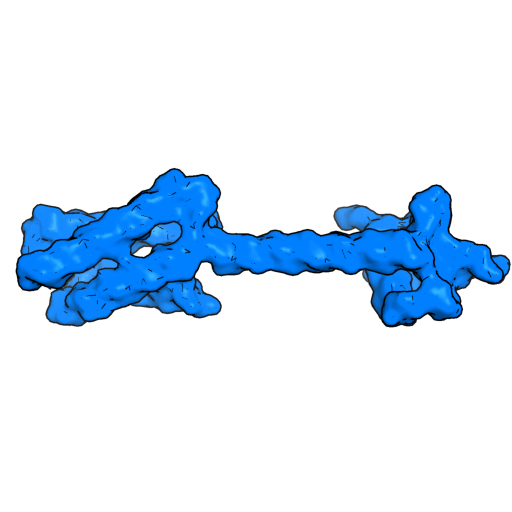 CA 1
ATOM 862 C C . ALA A 1 107 ? -12.764 -3.624 32.412 1.00 88.81 107 ALA A C 1
ATOM 864 O O . ALA A 1 107 ? -13.575 -3.285 33.277 1.00 88.81 107 ALA A O 1
ATOM 865 N N . LEU A 1 108 ? -13.160 -4.126 31.237 1.00 89.81 108 LEU A N 1
ATOM 866 C CA . LEU A 1 108 ? -14.550 -4.467 30.938 1.00 89.81 108 LEU A CA 1
ATOM 867 C C . LEU A 1 108 ? -14.993 -5.687 31.755 1.00 89.81 108 LEU A C 1
ATOM 869 O O . LEU A 1 108 ? -16.027 -5.644 32.415 1.00 89.81 108 LEU A O 1
ATOM 873 N N . ASP A 1 109 ? -14.188 -6.749 31.747 1.00 91.00 109 ASP A N 1
ATOM 874 C CA . ASP A 1 109 ? -14.489 -8.016 32.418 1.00 91.00 109 ASP A CA 1
ATOM 875 C C . ASP A 1 109 ? -14.456 -7.885 33.954 1.00 91.00 109 ASP A C 1
ATOM 877 O O . ASP A 1 109 ? -15.197 -8.585 34.647 1.00 91.00 109 ASP A O 1
ATOM 881 N N . SER A 1 110 ? -13.639 -6.976 34.502 1.00 88.94 110 SER A N 1
ATOM 882 C CA . SER A 1 110 ? -13.603 -6.667 35.940 1.00 88.94 110 SER A CA 1
ATOM 883 C C . SER A 1 110 ? -14.697 -5.691 36.395 1.00 88.94 110 SER A C 1
ATOM 885 O O . SER A 1 110 ? -14.880 -5.497 37.599 1.00 88.94 110 SER A O 1
ATOM 887 N N . GLY A 1 111 ? -15.437 -5.085 35.461 1.00 85.62 111 GLY A N 1
ATOM 888 C CA . GLY A 1 111 ? -16.451 -4.067 35.749 1.00 85.62 111 GLY A CA 1
ATOM 889 C C . GLY A 1 111 ? -15.878 -2.700 36.150 1.00 85.62 111 GLY A C 1
ATOM 890 O O . GLY A 1 111 ? -16.624 -1.833 36.606 1.00 85.62 111 GLY A O 1
ATOM 891 N N . GLU A 1 112 ? -14.574 -2.474 35.975 1.00 85.69 112 GLU A N 1
ATOM 892 C CA . GLU A 1 112 ? -13.909 -1.200 36.283 1.00 85.69 112 GLU A CA 1
ATOM 893 C C . GLU A 1 112 ? -14.421 -0.039 35.427 1.00 85.69 112 GLU A C 1
ATOM 895 O O . GLU A 1 112 ? -14.430 1.102 35.889 1.00 85.69 112 GLU A O 1
ATOM 900 N N . LEU A 1 113 ? -14.874 -0.319 34.199 1.00 82.44 113 LEU A N 1
ATOM 901 C CA . LEU A 1 113 ? -15.336 0.719 33.277 1.00 82.44 113 LEU A CA 1
ATOM 902 C C . LEU A 1 113 ? -16.710 1.313 33.639 1.00 82.44 113 LEU A C 1
ATOM 904 O O . LEU A 1 113 ? -17.060 2.353 33.094 1.00 82.44 113 LEU A O 1
ATOM 908 N N . GLN A 1 114 ? -17.477 0.694 34.548 1.00 86.00 114 GLN A N 1
ATOM 909 C CA . GLN A 1 114 ? -18.796 1.180 35.004 1.00 86.00 114 GLN A CA 1
ATOM 910 C C . GLN A 1 114 ? -19.728 1.643 33.861 1.00 86.00 114 GLN A C 1
ATOM 912 O O . GLN A 1 114 ? -20.422 2.655 33.976 1.00 86.00 114 GLN A O 1
ATOM 917 N N . LEU A 1 115 ? -19.723 0.918 32.741 1.00 87.75 115 LEU A N 1
ATOM 918 C CA . LEU A 1 115 ? -20.534 1.238 31.567 1.00 87.75 115 LEU A CA 1
ATOM 919 C C . LEU A 1 115 ? -22.009 0.887 31.796 1.00 87.75 115 LEU A C 1
ATOM 921 O O . LEU A 1 115 ? -22.347 0.041 32.628 1.00 87.75 115 LEU A O 1
ATOM 925 N N . SER A 1 116 ? -22.900 1.534 31.040 1.00 89.69 116 SER A N 1
ATOM 926 C CA . SER A 1 116 ? -24.290 1.084 30.957 1.00 89.69 116 SER A CA 1
ATOM 927 C C . SER A 1 116 ? -24.362 -0.287 30.267 1.00 89.69 116 SER A C 1
ATOM 929 O O . SER A 1 116 ? -23.441 -0.667 29.549 1.00 89.69 116 SER A O 1
ATOM 931 N N . GLY A 1 117 ? -25.448 -1.043 30.466 1.00 88.06 117 GLY A N 1
ATOM 932 C CA . GLY A 1 117 ? -25.580 -2.373 29.852 1.00 88.06 117 GLY A CA 1
ATOM 933 C C . GLY A 1 117 ? -25.516 -2.350 28.319 1.00 88.06 117 GLY A C 1
ATOM 934 O O . GLY A 1 117 ? -24.958 -3.269 27.721 1.00 88.06 117 GLY A O 1
ATOM 935 N N . ASP A 1 118 ? -26.030 -1.284 27.700 1.00 92.19 118 ASP A N 1
ATOM 936 C CA . ASP A 1 118 ? -25.976 -1.093 26.247 1.00 92.19 118 ASP A CA 1
ATOM 937 C C . ASP A 1 118 ? -24.552 -0.716 25.797 1.00 92.19 118 ASP A C 1
ATOM 939 O O . ASP A 1 118 ? -24.015 -1.327 24.874 1.00 92.19 118 ASP A O 1
ATOM 943 N N . ASP A 1 119 ? -23.890 0.206 26.507 1.00 92.31 119 ASP A N 1
ATOM 944 C CA . ASP A 1 119 ? -22.504 0.606 26.215 1.00 92.31 119 ASP A CA 1
ATOM 945 C C . ASP A 1 119 ? -21.508 -0.553 26.406 1.00 92.31 119 ASP A C 1
ATOM 947 O O . ASP A 1 119 ? -20.585 -0.726 25.608 1.00 92.31 119 ASP A O 1
ATOM 951 N N . GLU A 1 120 ? -21.681 -1.374 27.449 1.00 92.62 120 GLU A N 1
ATOM 952 C CA . GLU A 1 120 ? -20.873 -2.580 27.676 1.00 92.62 120 GLU A CA 1
ATOM 953 C C . GLU A 1 120 ? -21.033 -3.568 26.514 1.00 92.62 120 GLU A C 1
ATOM 955 O O . GLU A 1 120 ? -20.039 -4.114 26.022 1.00 92.62 120 GLU A O 1
ATOM 960 N N . ALA A 1 121 ? -22.272 -3.798 26.065 1.00 93.88 121 ALA A N 1
ATOM 961 C CA . ALA A 1 121 ? -22.557 -4.696 24.953 1.00 93.88 121 ALA A CA 1
ATOM 962 C C . ALA A 1 121 ? -21.905 -4.206 23.652 1.00 93.88 121 ALA A C 1
ATOM 964 O O . ALA A 1 121 ? -21.277 -5.003 22.945 1.00 93.88 121 ALA A O 1
ATOM 965 N N . ASP A 1 122 ? -21.978 -2.904 23.378 1.00 94.31 122 ASP A N 1
ATOM 966 C CA . ASP A 1 122 ? -21.352 -2.292 22.209 1.00 94.31 122 ASP A CA 1
ATOM 967 C C . ASP A 1 122 ? -19.823 -2.393 22.268 1.00 94.31 122 ASP A C 1
ATOM 969 O O . ASP A 1 122 ? -19.199 -2.845 21.304 1.00 94.31 122 ASP A O 1
ATOM 973 N N . VAL A 1 123 ? -19.194 -2.064 23.403 1.00 93.38 123 VAL A N 1
ATOM 974 C CA . VAL A 1 123 ? -17.737 -2.214 23.571 1.00 93.38 123 VAL A CA 1
ATOM 975 C C . VAL A 1 123 ? -17.313 -3.671 23.380 1.00 93.38 123 VAL A C 1
ATOM 977 O O . VAL A 1 123 ? -16.331 -3.933 22.679 1.00 93.38 123 VAL A O 1
ATOM 980 N N . ARG A 1 124 ? -18.063 -4.635 23.930 1.00 95.62 124 ARG A N 1
ATOM 981 C CA . ARG A 1 124 ? -17.774 -6.069 23.772 1.00 95.62 124 ARG A CA 1
ATOM 982 C C . ARG A 1 124 ? -17.849 -6.506 22.306 1.00 95.62 124 ARG A C 1
ATOM 984 O O . ARG A 1 124 ? -16.945 -7.198 21.839 1.00 95.62 124 ARG A O 1
ATOM 991 N N . LEU A 1 125 ? -18.864 -6.058 21.566 1.00 97.31 125 LEU A N 1
ATOM 992 C CA . LEU A 1 125 ? -19.009 -6.337 20.133 1.00 97.31 125 LEU A CA 1
ATOM 993 C C . LEU A 1 125 ? -17.831 -5.783 19.316 1.00 97.31 125 LEU A C 1
ATOM 995 O O . LEU A 1 125 ? -17.305 -6.452 18.418 1.00 97.31 125 LEU A O 1
ATOM 999 N N . GLN A 1 126 ? -17.390 -4.561 19.619 1.00 97.25 126 GLN A N 1
ATOM 1000 C CA . GLN A 1 126 ? -16.251 -3.961 18.925 1.00 97.25 126 GLN A CA 1
ATOM 1001 C C . GLN A 1 126 ? -14.936 -4.675 19.267 1.00 97.25 126 GLN A C 1
ATOM 1003 O O . GLN A 1 126 ? -14.133 -4.934 18.367 1.00 97.25 126 GLN A O 1
ATOM 1008 N N . LEU A 1 127 ? -14.724 -5.068 20.528 1.00 96.25 127 LEU A N 1
ATOM 1009 C CA . LEU A 1 127 ? -13.568 -5.877 20.931 1.00 96.25 127 LEU A CA 1
ATOM 1010 C C . LEU A 1 127 ? -13.540 -7.224 20.198 1.00 96.25 127 LEU A C 1
ATOM 1012 O O . LEU A 1 127 ? -12.492 -7.618 19.682 1.00 96.25 127 LEU A O 1
ATOM 1016 N N . GLU A 1 128 ? -14.683 -7.903 20.079 1.00 97.50 128 GLU A N 1
ATOM 1017 C CA . GLU A 1 128 ? -14.795 -9.146 19.310 1.00 97.50 128 GLU A CA 1
ATOM 1018 C C . GLU A 1 128 ? -14.446 -8.926 17.830 1.00 97.50 128 GLU A C 1
ATOM 1020 O O . GLU A 1 128 ? -13.694 -9.707 17.241 1.00 97.50 128 GLU A O 1
ATOM 1025 N N . THR A 1 129 ? -14.910 -7.819 17.242 1.00 97.00 129 THR A N 1
ATOM 1026 C CA . THR A 1 129 ? -14.574 -7.435 15.863 1.00 97.00 129 THR A CA 1
ATOM 1027 C C . THR A 1 129 ? -13.066 -7.267 15.680 1.00 97.00 129 THR A C 1
ATOM 1029 O O . THR A 1 129 ? -12.496 -7.811 14.727 1.00 97.00 129 THR A O 1
ATOM 1032 N N . VAL A 1 130 ? -12.390 -6.570 16.601 1.00 96.69 130 VAL A N 1
ATOM 1033 C CA . VAL A 1 130 ? -10.928 -6.415 16.560 1.00 96.69 130 VAL A CA 1
ATOM 1034 C C . VAL A 1 130 ? -10.234 -7.772 16.688 1.00 96.69 130 VAL A C 1
ATOM 1036 O O . VAL A 1 130 ? -9.369 -8.097 15.875 1.00 96.69 130 VAL A O 1
ATOM 1039 N N . GLN A 1 131 ? -10.634 -8.606 17.649 1.00 96.44 131 GLN A N 1
ATOM 1040 C CA . GLN A 1 131 ? -10.041 -9.933 17.846 1.00 96.44 131 GLN A CA 1
ATOM 1041 C C . GLN A 1 131 ? -10.217 -10.844 16.626 1.00 96.44 131 GLN A C 1
ATOM 1043 O O . GLN A 1 131 ? -9.283 -11.560 16.250 1.00 96.44 131 GLN A O 1
ATOM 1048 N N . LEU A 1 132 ? -11.382 -10.808 15.976 1.00 96.38 132 LEU A N 1
ATOM 1049 C CA . LEU A 1 132 ? -11.639 -11.560 14.750 1.00 96.38 132 LEU A CA 1
ATOM 1050 C C . LEU A 1 132 ? -10.702 -11.113 13.621 1.00 96.38 132 LEU A C 1
ATOM 1052 O O . LEU A 1 132 ? -10.144 -11.954 12.913 1.00 96.38 132 LEU A O 1
ATOM 1056 N N . GLN A 1 133 ? -10.475 -9.803 13.480 1.00 95.69 133 GLN A N 1
ATOM 1057 C CA . GLN A 1 133 ? -9.505 -9.277 12.518 1.00 95.69 133 GLN A CA 1
ATOM 1058 C C . GLN A 1 133 ? -8.079 -9.722 12.857 1.00 95.69 133 GLN A C 1
ATOM 1060 O O . GLN A 1 133 ? -7.373 -10.180 11.961 1.00 95.69 133 GLN A O 1
ATOM 1065 N N . LEU A 1 134 ? -7.655 -9.673 14.124 1.00 95.31 134 LEU A N 1
ATOM 1066 C CA . LEU A 1 134 ? -6.305 -10.090 14.529 1.00 95.31 134 LEU A CA 1
ATOM 1067 C C . LEU A 1 134 ? -6.018 -11.571 14.229 1.00 95.31 134 LEU A C 1
ATOM 1069 O O . LEU A 1 134 ? -4.895 -11.904 13.842 1.00 95.31 134 LEU A O 1
ATOM 1073 N N . ARG A 1 135 ? -7.035 -12.441 14.330 1.00 94.06 135 ARG A N 1
ATOM 1074 C CA . ARG A 1 135 ? -6.959 -13.870 13.964 1.00 94.06 135 ARG A CA 1
ATOM 1075 C C . ARG A 1 135 ? -6.998 -14.123 12.451 1.00 94.06 135 ARG A C 1
ATOM 1077 O O . ARG A 1 135 ? -6.687 -15.228 12.013 1.00 94.06 135 ARG A O 1
ATOM 1084 N N . SER A 1 136 ? -7.377 -13.133 11.644 1.00 92.31 136 SER A N 1
ATOM 1085 C CA . SER A 1 136 ? -7.416 -13.254 10.185 1.00 92.31 136 SER A CA 1
ATOM 1086 C C . SER A 1 136 ? -6.008 -13.299 9.585 1.00 92.31 136 SER A C 1
ATOM 1088 O O . SER A 1 136 ? -5.082 -12.608 10.022 1.00 92.31 136 SER A O 1
ATOM 1090 N N . ASN A 1 137 ? -5.861 -14.039 8.484 1.00 86.88 137 ASN A N 1
ATOM 1091 C CA . ASN A 1 137 ? -4.646 -14.009 7.665 1.00 86.88 137 ASN A CA 1
ATOM 1092 C C . ASN A 1 137 ? -4.399 -12.617 7.058 1.00 86.88 137 ASN A C 1
ATOM 1094 O O . ASN A 1 137 ? -3.257 -12.262 6.774 1.00 86.88 137 ASN A O 1
ATOM 1098 N N . ARG A 1 138 ? -5.460 -11.817 6.877 1.00 88.19 138 ARG A N 1
ATOM 1099 C CA . ARG A 1 138 ? -5.416 -10.455 6.323 1.00 88.19 138 ARG A CA 1
ATOM 1100 C C . ARG A 1 138 ? -6.367 -9.525 7.104 1.00 88.19 138 ARG A C 1
ATOM 1102 O O . ARG A 1 138 ? -7.471 -9.265 6.621 1.00 88.19 138 ARG A O 1
ATOM 1109 N N . PRO A 1 139 ? -5.985 -9.065 8.310 1.00 90.56 139 PRO A N 1
ATOM 1110 C CA . PRO A 1 139 ? -6.748 -8.110 9.098 1.00 90.56 139 PRO A CA 1
ATOM 1111 C C . PRO A 1 139 ? -6.840 -6.818 8.325 1.00 90.56 139 PRO A C 1
ATOM 1113 O O . PRO A 1 139 ? -5.818 -6.274 7.907 1.00 90.56 139 PRO A O 1
ATOM 1116 N N . ARG A 1 140 ? -8.051 -6.310 8.162 1.00 92.88 140 ARG A N 1
ATOM 1117 C CA . ARG A 1 140 ? -8.255 -5.053 7.462 1.00 92.88 140 ARG A CA 1
ATOM 1118 C C . ARG A 1 140 ? -8.064 -3.901 8.432 1.00 92.88 140 ARG A C 1
ATOM 1120 O O . ARG A 1 140 ? -8.863 -3.719 9.349 1.00 92.88 140 ARG A O 1
ATOM 1127 N N . ARG A 1 141 ? -7.027 -3.112 8.178 1.00 93.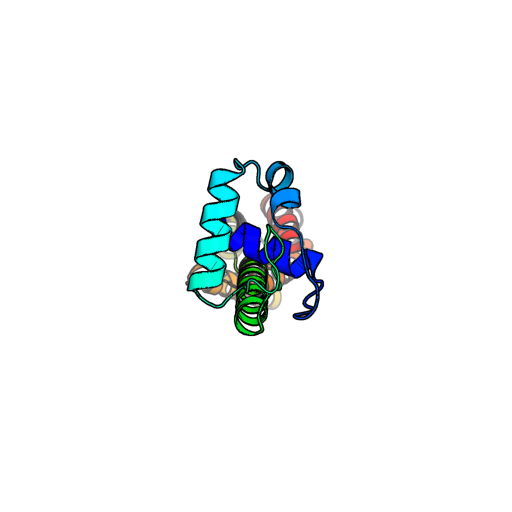38 141 ARG A N 1
ATOM 1128 C CA . ARG A 1 141 ? -6.646 -1.916 8.924 1.00 93.38 141 ARG A CA 1
ATOM 1129 C C . ARG A 1 141 ? -7.832 -0.958 9.148 1.00 93.38 141 ARG A C 1
ATOM 1131 O O . ARG A 1 141 ? -8.071 -0.639 10.310 1.00 93.38 141 ARG A O 1
ATOM 1138 N N . PRO A 1 142 ? -8.677 -0.630 8.140 1.00 91.06 142 PRO A N 1
ATOM 1139 C CA . PRO A 1 142 ? -9.820 0.263 8.361 1.00 91.06 142 PRO A CA 1
ATOM 1140 C C . PRO A 1 142 ? -10.886 -0.316 9.298 1.00 91.06 142 PRO A C 1
ATOM 1142 O O . PRO A 1 142 ? -11.471 0.418 10.083 1.00 91.06 142 PRO A O 1
ATOM 1145 N N . ILE A 1 143 ? -11.126 -1.635 9.250 1.00 92.81 143 ILE A N 1
ATOM 1146 C CA . ILE A 1 143 ? -12.115 -2.289 10.125 1.00 92.81 143 ILE A CA 1
ATOM 1147 C C . ILE A 1 143 ? -11.653 -2.202 11.580 1.00 92.81 143 ILE A C 1
ATOM 1149 O O . ILE A 1 143 ? -12.443 -1.873 12.461 1.00 92.81 143 ILE A O 1
ATOM 1153 N N . VAL A 1 144 ? -10.365 -2.459 11.824 1.00 95.19 144 VAL A N 1
ATOM 1154 C CA . VAL A 1 144 ? -9.783 -2.336 13.164 1.00 95.19 144 VAL A CA 1
ATOM 1155 C C . VAL A 1 144 ? -9.797 -0.882 13.631 1.00 95.19 144 VAL A C 1
ATOM 1157 O O . VAL A 1 144 ? -10.244 -0.623 14.743 1.00 95.19 144 VAL A O 1
ATOM 1160 N N . GLY A 1 145 ? -9.402 0.072 12.784 1.00 93.38 145 GLY A N 1
ATOM 1161 C CA . GLY A 1 145 ? -9.457 1.498 13.118 1.00 93.38 145 GLY A CA 1
ATOM 1162 C C . GLY A 1 145 ? -10.866 1.977 13.483 1.00 93.38 145 GLY A C 1
ATOM 1163 O O . GLY A 1 145 ? -11.035 2.696 14.468 1.00 93.38 145 GLY A O 1
ATOM 1164 N N . TRP A 1 146 ? -11.893 1.532 12.751 1.00 93.62 146 TRP A N 1
ATOM 1165 C CA . TRP A 1 146 ? -13.292 1.869 13.039 1.00 93.62 146 TRP A CA 1
ATOM 1166 C C . TRP A 1 146 ? -13.767 1.277 14.366 1.00 93.62 146 TRP A C 1
ATOM 1168 O O . TRP A 1 146 ? -14.354 1.996 15.172 1.00 93.62 146 TRP A O 1
ATOM 1178 N N . ALA A 1 147 ? -13.473 0.002 14.624 1.00 95.25 147 ALA A N 1
ATOM 1179 C CA . ALA A 1 147 ? -13.841 -0.643 15.881 1.00 95.25 147 ALA A CA 1
ATOM 1180 C C . ALA A 1 147 ? -13.148 0.019 17.087 1.00 95.25 147 ALA A C 1
ATOM 1182 O O . ALA A 1 147 ? -13.795 0.305 18.092 1.00 95.25 147 ALA A O 1
ATOM 1183 N N . LEU A 1 148 ? -11.856 0.356 16.972 1.00 94.62 148 LEU A N 1
ATOM 1184 C CA . LEU A 1 148 ? -11.127 1.092 18.013 1.00 94.62 148 LEU A CA 1
ATOM 1185 C C . LEU A 1 148 ? -11.680 2.506 18.222 1.00 94.62 148 LEU A C 1
ATOM 1187 O O . LEU A 1 148 ? -11.780 2.960 19.361 1.00 94.62 148 LEU A O 1
ATOM 1191 N N . SER A 1 149 ? -12.078 3.192 17.149 1.00 92.56 149 SER A N 1
ATOM 1192 C CA . SER A 1 149 ? -12.722 4.509 17.228 1.00 92.56 149 SER A CA 1
ATOM 1193 C C . SER A 1 149 ? -14.060 4.439 17.966 1.00 92.56 149 SER A C 1
ATOM 1195 O O . SER A 1 149 ? -14.336 5.287 18.813 1.00 92.56 149 SER A O 1
ATOM 1197 N N . ALA A 1 150 ? -14.864 3.407 17.698 1.00 92.19 150 ALA A N 1
ATOM 1198 C CA . ALA A 1 150 ? -16.132 3.176 18.386 1.00 92.19 150 ALA A CA 1
ATOM 1199 C C . ALA A 1 150 ? -15.929 2.898 19.886 1.00 92.19 150 ALA A C 1
ATOM 1201 O O . ALA A 1 150 ? -16.567 3.545 20.714 1.00 92.19 150 ALA A O 1
ATOM 1202 N N . ILE A 1 151 ? -14.977 2.022 20.242 1.00 92.88 151 ILE A N 1
ATOM 1203 C CA . ILE A 1 151 ? -14.599 1.771 21.647 1.00 92.88 151 ILE A CA 1
ATOM 1204 C C . ILE A 1 151 ? -14.172 3.075 22.318 1.00 92.88 151 ILE A C 1
ATOM 1206 O O . ILE A 1 151 ? -14.633 3.394 23.410 1.00 92.88 151 ILE A O 1
ATOM 1210 N N . THR A 1 152 ? -13.313 3.848 21.652 1.00 90.56 152 THR A N 1
ATOM 1211 C CA . THR A 1 152 ? -12.829 5.130 22.168 1.00 90.56 152 THR A CA 1
ATOM 1212 C C . THR A 1 152 ? -13.998 6.065 22.457 1.00 90.56 152 THR A C 1
ATOM 1214 O O . THR A 1 152 ? -14.074 6.597 23.561 1.00 90.56 152 THR A O 1
ATOM 1217 N N . GLY A 1 153 ? -14.945 6.216 21.526 1.00 88.25 153 GLY A N 1
ATOM 1218 C CA . GLY A 1 153 ? -16.114 7.086 21.689 1.00 88.25 153 GLY A CA 1
ATOM 1219 C C . GLY A 1 153 ? -16.961 6.767 22.925 1.00 88.25 153 GLY A C 1
ATOM 1220 O O . GLY A 1 153 ? -17.422 7.690 23.591 1.00 88.25 153 GLY A O 1
ATOM 1221 N N . ILE A 1 154 ? -17.095 5.485 23.271 1.00 88.38 154 ILE A N 1
ATOM 1222 C CA . ILE A 1 154 ? -17.852 5.028 24.446 1.00 88.38 154 ILE A CA 1
ATOM 1223 C C . ILE A 1 154 ? -17.024 5.201 25.730 1.00 88.38 154 ILE A C 1
ATOM 1225 O O . ILE A 1 154 ? -17.482 5.779 26.715 1.00 88.38 154 ILE A O 1
ATOM 1229 N N . VAL A 1 155 ? -15.760 4.769 25.711 1.00 83.56 155 VAL A N 1
ATOM 1230 C CA . VAL A 1 155 ? -14.880 4.770 26.893 1.00 83.56 155 VAL A CA 1
ATOM 1231 C C . VAL A 1 155 ? -14.409 6.182 27.275 1.00 83.56 155 VAL A C 1
ATOM 1233 O O . VAL A 1 155 ? -14.030 6.407 28.420 1.00 83.56 155 VAL A O 1
ATOM 1236 N N . THR A 1 156 ? -14.496 7.172 26.376 1.00 74.88 156 THR A N 1
ATOM 1237 C CA . THR A 1 156 ? -14.133 8.578 26.668 1.00 74.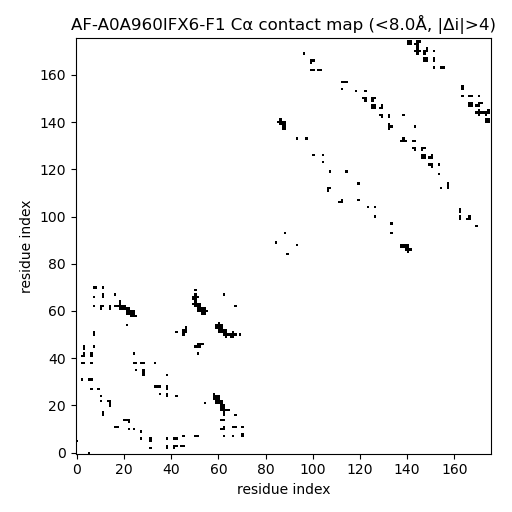88 156 THR A CA 1
ATOM 1238 C C . THR A 1 156 ? -14.900 9.151 27.872 1.00 74.88 156 THR A C 1
ATOM 1240 O O . THR A 1 156 ? -14.380 10.018 28.574 1.00 74.88 156 THR A O 1
ATOM 1243 N N . GLY A 1 157 ? -16.115 8.658 28.151 1.00 64.31 157 GLY A N 1
ATOM 1244 C CA . GLY A 1 157 ? -16.910 9.062 29.318 1.00 64.31 157 GLY A CA 1
ATOM 1245 C C . GLY A 1 157 ? -16.372 8.555 30.665 1.00 64.31 157 GLY A C 1
ATOM 1246 O O . GLY A 1 157 ? -16.738 9.088 31.711 1.00 64.31 157 GLY A O 1
ATOM 1247 N N . VAL A 1 158 ? -15.473 7.568 30.646 1.00 65.19 158 VAL A N 1
ATOM 1248 C CA . VAL A 1 158 ? -14.931 6.865 31.814 1.00 65.19 158 VAL A CA 1
ATOM 1249 C C . VAL A 1 158 ? -13.482 7.317 32.030 1.00 65.19 158 VAL A C 1
ATOM 1251 O O . VAL A 1 158 ? -12.515 6.665 31.639 1.00 65.19 158 VAL A O 1
ATOM 1254 N N . ALA A 1 159 ? -13.311 8.515 32.585 1.00 50.78 159 ALA A N 1
ATOM 1255 C CA . ALA A 1 159 ? -12.001 9.141 32.745 1.00 50.78 159 ALA A CA 1
ATOM 1256 C C . ALA A 1 159 ? -11.064 8.325 33.665 1.00 50.78 159 ALA A C 1
ATOM 1258 O O . ALA A 1 159 ? -11.376 8.126 34.837 1.00 50.78 159 ALA A O 1
ATOM 1259 N N . GLY A 1 160 ? -9.874 7.936 33.177 1.00 55.66 160 GLY A N 1
ATOM 1260 C CA . GLY A 1 160 ? -8.748 7.607 34.068 1.00 55.66 160 GLY A CA 1
ATOM 1261 C C . GLY A 1 160 ? -7.753 6.526 33.640 1.00 55.66 160 GLY A C 1
ATOM 1262 O O . GLY A 1 160 ? -6.718 6.404 34.292 1.00 55.66 160 GLY A O 1
ATOM 1263 N N . ASN A 1 161 ? -7.996 5.750 32.580 1.00 61.22 161 ASN A N 1
ATOM 1264 C CA . ASN A 1 161 ? -7.133 4.602 32.276 1.00 61.22 161 ASN A CA 1
ATOM 1265 C C . ASN A 1 161 ? -6.054 4.928 31.221 1.00 61.22 161 ASN A C 1
ATOM 1267 O O . ASN A 1 161 ? -6.363 5.452 30.153 1.00 61.22 161 ASN A O 1
ATOM 1271 N N . ALA A 1 162 ? -4.786 4.585 31.480 1.00 65.50 162 ALA A N 1
ATOM 1272 C CA . ALA A 1 162 ? -3.672 4.758 30.534 1.00 65.50 162 ALA A CA 1
ATOM 1273 C C . ALA A 1 162 ? -3.906 4.026 29.195 1.00 65.50 162 ALA A C 1
ATOM 1275 O O . ALA A 1 162 ? -3.409 4.457 28.153 1.00 65.50 162 ALA A O 1
ATOM 1276 N N . ALA A 1 163 ? -4.730 2.972 29.209 1.00 69.44 163 ALA A N 1
ATOM 1277 C CA . ALA A 1 163 ? -5.195 2.268 28.017 1.00 69.44 163 ALA A CA 1
ATOM 1278 C C . ALA A 1 163 ? -5.950 3.178 27.025 1.00 69.44 163 ALA A C 1
ATOM 1280 O O . ALA A 1 163 ? -5.879 2.966 25.816 1.00 69.44 163 ALA A O 1
ATOM 1281 N N . TYR A 1 164 ? -6.612 4.234 27.512 1.00 79.62 164 TYR A N 1
ATOM 1282 C CA . TYR A 1 164 ? -7.356 5.180 26.678 1.00 79.62 164 TYR A CA 1
ATOM 1283 C C . TYR A 1 164 ? -6.449 5.969 25.727 1.00 79.62 164 TYR A C 1
ATOM 1285 O O . TYR A 1 164 ? -6.757 6.106 24.546 1.00 79.62 164 TYR A O 1
ATOM 1293 N N . ALA A 1 165 ? -5.298 6.454 26.203 1.00 80.06 165 ALA A N 1
ATOM 1294 C CA . ALA A 1 165 ? -4.370 7.200 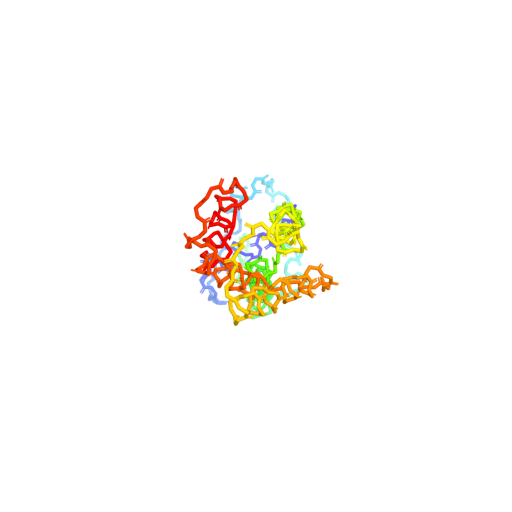25.354 1.00 80.06 165 ALA A CA 1
ATOM 1295 C C . ALA A 1 165 ? -3.835 6.331 24.199 1.00 80.06 165 ALA A C 1
ATOM 1297 O O . ALA A 1 165 ? -3.729 6.803 23.067 1.00 80.06 165 ALA A O 1
ATOM 1298 N N . GLY A 1 166 ? -3.561 5.050 24.476 1.00 80.88 166 GLY A N 1
ATOM 1299 C CA . GLY A 1 166 ? -3.172 4.070 23.459 1.00 80.88 166 GLY A CA 1
ATOM 1300 C C . GLY A 1 166 ? -4.288 3.785 22.452 1.00 80.88 166 GLY A C 1
ATOM 1301 O O . GLY A 1 166 ? -4.027 3.749 21.250 1.00 80.88 166 GLY A O 1
ATOM 1302 N N . LEU A 1 167 ? -5.535 3.651 22.922 1.00 83.38 167 LEU A N 1
ATOM 1303 C CA . LEU A 1 167 ? -6.713 3.474 22.065 1.00 83.38 167 LEU A CA 1
ATOM 1304 C C . LEU A 1 167 ? -6.893 4.638 21.090 1.00 83.38 167 LEU A C 1
ATOM 1306 O O . LEU A 1 167 ? -7.020 4.402 19.893 1.00 83.38 167 LEU A O 1
ATOM 1310 N N . VAL A 1 168 ? -6.860 5.879 21.584 1.00 85.50 168 VAL A N 1
ATOM 1311 C CA . VAL A 1 168 ? -7.025 7.085 20.754 1.00 85.50 168 VAL A CA 1
ATOM 1312 C C . VAL A 1 168 ? -5.927 7.171 19.696 1.00 85.50 168 VAL A C 1
ATOM 1314 O O . VAL A 1 168 ? -6.216 7.419 18.525 1.00 85.50 168 VAL A O 1
ATOM 1317 N N . ALA A 1 169 ? -4.670 6.955 20.098 1.00 85.81 169 ALA A N 1
ATOM 1318 C CA . ALA A 1 169 ? -3.530 7.025 19.190 1.00 85.81 169 ALA A CA 1
ATOM 1319 C C . ALA A 1 169 ? -3.645 5.994 18.058 1.00 85.81 169 ALA A C 1
ATOM 1321 O O . ALA A 1 169 ? -3.479 6.345 16.889 1.00 85.81 169 ALA A O 1
ATOM 1322 N N . LEU A 1 170 ? -3.991 4.746 18.390 1.00 86.69 170 LEU A N 1
ATOM 1323 C CA . LEU A 1 170 ? -4.178 3.693 17.393 1.00 86.69 170 LEU A CA 1
ATOM 1324 C C . LEU A 1 170 ? -5.419 3.909 16.536 1.00 86.69 170 LEU A C 1
ATOM 1326 O O . LEU A 1 170 ? -5.346 3.734 15.326 1.00 86.69 170 LEU A O 1
ATOM 1330 N N . ALA A 1 171 ? -6.546 4.310 17.124 1.00 85.81 171 ALA A N 1
ATOM 1331 C CA . ALA A 1 171 ? -7.757 4.614 16.372 1.00 85.81 171 ALA A CA 1
ATOM 1332 C C . ALA A 1 171 ? -7.453 5.649 15.283 1.00 85.81 171 ALA A C 1
ATOM 1334 O O . ALA A 1 171 ? -7.697 5.378 14.112 1.00 85.81 171 ALA A O 1
ATOM 1335 N N . HIS A 1 172 ? -6.805 6.759 15.653 1.00 86.94 172 HIS A N 1
ATOM 1336 C CA . HIS A 1 172 ? -6.406 7.802 14.712 1.00 86.94 172 HIS A CA 1
ATOM 1337 C C . HIS A 1 172 ? -5.440 7.281 13.640 1.00 86.94 172 HIS A C 1
ATOM 1339 O O . HIS A 1 172 ? -5.689 7.478 12.450 1.00 86.94 172 HIS A O 1
ATOM 1345 N N . ALA A 1 173 ? -4.381 6.573 14.048 1.00 87.31 173 ALA A N 1
ATOM 1346 C CA . ALA A 1 173 ? -3.377 6.037 13.133 1.00 87.31 173 ALA A CA 1
ATOM 1347 C C . ALA A 1 173 ? -3.956 5.027 12.134 1.00 87.31 173 ALA A C 1
ATOM 1349 O O . ALA A 1 173 ? -3.488 4.956 11.008 1.00 87.31 173 ALA A O 1
ATOM 1350 N N . LEU A 1 174 ? -4.953 4.227 12.520 1.00 86.06 174 LEU A N 1
ATOM 1351 C CA . LEU A 1 174 ? -5.514 3.175 11.666 1.00 86.06 174 LEU A CA 1
ATOM 1352 C C . LEU A 1 174 ? -6.681 3.652 10.786 1.00 86.06 174 LEU A C 1
ATOM 1354 O O . LEU A 1 174 ? -7.096 2.921 9.884 1.00 86.06 174 LEU A O 1
ATOM 1358 N N . THR A 1 175 ? -7.209 4.854 11.032 1.00 81.50 175 THR A N 1
ATOM 1359 C CA . THR A 1 175 ? -8.253 5.490 10.207 1.00 81.50 175 THR A CA 1
ATOM 1360 C C . THR A 1 175 ? -7.737 6.497 9.179 1.00 81.50 175 THR A C 1
ATOM 1362 O O . THR A 1 175 ? -8.498 6.858 8.279 1.00 81.50 175 THR A O 1
ATOM 1365 N N . HIS A 1 176 ? -6.482 6.936 9.299 1.00 65.62 176 HIS A N 1
ATOM 1366 C CA . HIS A 1 176 ? -5.823 7.900 8.412 1.00 65.62 176 HIS A CA 1
ATOM 1367 C C . HIS A 1 176 ? -4.548 7.313 7.804 1.00 65.62 176 HIS A C 1
ATOM 1369 O O . HIS A 1 176 ? -4.208 7.754 6.685 1.00 65.62 176 HIS A O 1
#

Sequence (176 aa):
MDLRMDLLERLYDAASGDRFALVNWQQFEENLGASAVEVEHAADWLIQRGYAEARVLGPMFSITVDGIDEVERRRAERRRDVDLAAVVLTHDERREVEAVIRPVQEALDSGELQLSGDDEADVRLQLETVQLQLRSNRPRRPIVGWALSAITGIVTGVAGNAAYAGLVALAHALTH

Foldseek 3Di:
DLLLLVLLLVLCVVCVNPQPDKDQSQVCCVVSVHDPVVSVVSVVVCCVVQQWHDPDPDRIIGGDPVSSVVNVVVVVVVVVVVVLPLFFDDPVLLVLLVVLVPVVVVCLVVCVLVADPVLSVLLVVLSVQLVVLSPDPTRTLQSNLVSLVSNLVSSVVRPDDPSSVSSVVSSVVSND

Nearest PDB structures (foldseek):
  4b8x-assembly1_B  TM=6.477E-01  e=4.115E-02  Streptomyces coelicolor
  5aip-assembly1_B  TM=5.921E-01  e=1.954E-01  Neisseria meningitidis serogroup B
  5whm-assembly1_C  TM=6.732E-01  e=7.426E-01  Brucella abortus
  3gwz-assembly1_A  TM=6.534E-01  e=1.711E+00  Streptomyces lavendulae
  3ihu-assembly2_B  TM=3.478E-01  e=2.30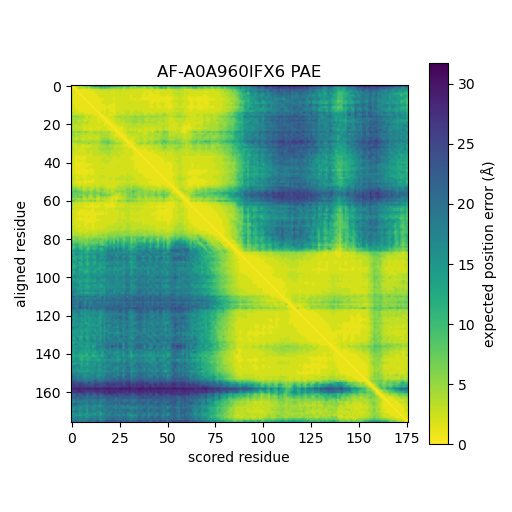9E-01  Cupriavidus pinatubonensis JMP134

Radius of gyration: 26.75 Å; Cα contacts (8 Å, |Δi|>4): 197; chains: 1; bounding box: 55×23×72 Å